Protein AF-A0A1B6GFR0-F1 (afdb_monomer_lite)

Sequence (232 aa):
YLEPLRLYSKETVTLELPGELTIFDIDWLSVYNVETKENYGSVIVPDNPNVPPSLVKIIPHKSSLPNCLQLHKDFQVSWEIFGPQITIQLVGQVGEDHYLAFGLSGAPDKTQMLGSDVAIAYIDGYRGFANDYNITANSPCVKVLGQYKGVCRDDVIGGIDNNQMHTATREDGINYITYRRTLISSESGDREFKEEGSSQLIWAIGRLDHKNEPAFHDIYPRGSISIELGRK

Secondary structure (DSSP, 8-state):
--PPPPP--SSPPP---STT--GGG-SEEEEEETTTTEEEEEEEPPSS--PPPPS--------SSSEEEEEETTEEEEEEEETTEEEEEEEEE--TTEEEEEEE-SSSSS--STT-EEEEEEEETTEEEEEEEEESSSSB-EEETTEEESEEEHHHHT-----EEEEEEEETTEEEEEEEEESS-SSTTSPP--SSSEEEEEEEEEEE-TTS-EEEEEE--SS-EEEETT--

Foldseek 3Di:
DDAPDDDDDPDDDDDDDPDPDDLQNDQKDFDADPVVRDTPDMDGRDNDDPDDDDPDDDDDDDDPAPAKDDPDPFWIKGWDDDPQKIKIKIKGLDDQQKWKKKFFACDFPWRHQALTWIWTWHDDPQDIGTFIWGAHDCDFWDQDPNATHGTDTQVVRVHDGQKAWDDWDADPSMIITMIMGGQDDPDPSHDGNDQDDKTKMWMFMAGADPVRTGDDGPGIGPIIDIDNNNDD

Radius of gyration: 20.03 Å; chains: 1; bounding box: 54×44×61 Å

Organism: NCBI:txid1464854

Structure (mmCIF, N/CA/C/O backbone):
data_AF-A0A1B6GFR0-F1
#
_entry.id   AF-A0A1B6GFR0-F1
#
loop_
_atom_site.group_PDB
_atom_site.id
_atom_site.type_symbol
_atom_site.label_atom_id
_atom_site.label_alt_id
_atom_site.label_comp_id
_atom_site.label_asym_id
_atom_site.label_entity_id
_atom_site.label_seq_id
_atom_site.pdbx_PDB_ins_code
_atom_site.Cartn_x
_atom_site.Cartn_y
_atom_site.Cartn_z
_atom_site.occupancy
_atom_site.B_iso_or_equiv
_atom_site.auth_seq_id
_atom_site.auth_comp_id
_atom_site.auth_asym_id
_atom_site.auth_atom_id
_atom_site.pdbx_PDB_model_num
ATOM 1 N N . TYR A 1 1 ? -8.111 3.090 10.372 1.00 54.34 1 TYR A N 1
ATOM 2 C CA . TYR A 1 1 ? -8.640 3.188 9.000 1.00 54.34 1 TYR A CA 1
ATOM 3 C C . TYR A 1 1 ? -10.124 3.507 9.086 1.00 54.34 1 TYR A C 1
ATOM 5 O O . TYR A 1 1 ? -10.795 2.884 9.895 1.00 54.34 1 TYR A O 1
ATOM 13 N N . LEU A 1 2 ? -10.613 4.489 8.327 1.00 62.66 2 LEU A N 1
ATOM 14 C CA . LEU A 1 2 ? -12.044 4.768 8.180 1.00 62.66 2 LEU A CA 1
ATOM 15 C C . LEU A 1 2 ? -12.310 4.939 6.686 1.00 62.66 2 LEU A C 1
ATOM 17 O O . LEU A 1 2 ? -11.822 5.896 6.083 1.00 62.66 2 LEU A O 1
ATOM 21 N N . GLU A 1 3 ? -13.023 3.993 6.078 1.00 66.12 3 GLU A N 1
ATOM 22 C CA . GLU A 1 3 ? -13.467 4.149 4.695 1.00 66.12 3 GLU A CA 1
ATOM 23 C C . GLU A 1 3 ? -14.664 5.112 4.670 1.00 66.12 3 GLU A C 1
ATOM 25 O O . GLU A 1 3 ? -15.613 4.921 5.438 1.00 66.12 3 GLU A O 1
ATOM 30 N N . PRO A 1 4 ? -14.653 6.156 3.820 1.00 74.38 4 PRO A N 1
ATOM 31 C CA . PRO A 1 4 ? -15.826 6.985 3.613 1.00 74.38 4 PRO A CA 1
ATOM 32 C C . PRO A 1 4 ? -17.017 6.119 3.214 1.00 74.38 4 PRO A C 1
ATOM 34 O O . PRO A 1 4 ? -16.952 5.326 2.273 1.00 74.38 4 PRO A O 1
ATOM 37 N N . LEU A 1 5 ? -18.122 6.297 3.928 1.00 79.12 5 LEU A N 1
ATOM 38 C CA . LEU A 1 5 ? -19.368 5.617 3.625 1.00 79.12 5 LEU A CA 1
ATOM 39 C C . LEU A 1 5 ? -19.874 6.037 2.239 1.00 79.12 5 LEU A C 1
ATOM 41 O O . LEU A 1 5 ? -19.908 7.222 1.904 1.00 79.12 5 LEU A O 1
ATOM 45 N N . ARG A 1 6 ? -20.295 5.057 1.431 1.00 81.88 6 ARG A N 1
ATOM 46 C CA . ARG A 1 6 ? -20.983 5.330 0.163 1.00 81.88 6 ARG A CA 1
ATOM 47 C C . ARG A 1 6 ? -22.372 5.918 0.409 1.00 81.88 6 ARG A C 1
ATOM 49 O O . ARG A 1 6 ? -22.887 5.903 1.523 1.00 81.88 6 ARG A O 1
ATOM 56 N N . LEU A 1 7 ? -23.019 6.379 -0.658 1.00 84.31 7 LEU A N 1
ATOM 57 C CA . LEU A 1 7 ? -24.442 6.691 -0.596 1.00 84.31 7 LEU A CA 1
ATOM 58 C C . LEU A 1 7 ? -25.234 5.405 -0.312 1.00 84.31 7 LEU A C 1
ATOM 60 O O . LEU A 1 7 ? -25.057 4.407 -1.019 1.00 84.31 7 LEU A O 1
ATOM 64 N N . TYR A 1 8 ? -26.111 5.458 0.691 1.00 85.38 8 TYR A N 1
ATOM 65 C CA . TYR A 1 8 ? -27.025 4.373 1.037 1.00 85.38 8 TYR A CA 1
ATOM 66 C C . TYR A 1 8 ? -28.473 4.751 0.700 1.00 85.38 8 TYR A C 1
ATOM 68 O O . TYR A 1 8 ? -28.901 5.873 0.975 1.00 85.38 8 TYR A O 1
ATOM 76 N N . SER A 1 9 ? -29.242 3.830 0.108 1.00 91.31 9 SER A N 1
ATOM 77 C CA . SER A 1 9 ? -30.659 4.060 -0.226 1.00 91.31 9 SER A CA 1
ATOM 78 C C . SER A 1 9 ? -31.544 2.890 0.193 1.00 91.31 9 SER A C 1
ATOM 80 O O . SER A 1 9 ? -31.472 1.812 -0.390 1.00 91.31 9 SER A O 1
ATOM 82 N N . LYS A 1 10 ? -32.409 3.125 1.193 1.00 91.38 10 LYS A N 1
ATOM 83 C CA . LYS A 1 10 ? -33.363 2.136 1.746 1.00 91.38 10 LYS A CA 1
ATOM 84 C C . LYS A 1 10 ? -32.717 0.794 2.115 1.00 91.38 10 LYS A C 1
ATOM 86 O O . LYS A 1 10 ? -33.308 -0.265 1.926 1.00 91.38 10 LYS A O 1
ATOM 91 N N . GLU A 1 11 ? -31.514 0.852 2.658 1.00 88.19 11 GLU A N 1
ATOM 92 C CA . GLU A 1 11 ? -30.724 -0.318 3.021 1.00 88.19 11 GLU A CA 1
ATOM 93 C C . GLU A 1 11 ? -30.115 -0.138 4.413 1.00 88.19 11 GLU A C 1
ATOM 95 O O . GLU A 1 11 ? -29.951 0.983 4.901 1.00 88.19 11 GLU A O 1
ATOM 100 N N . THR A 1 12 ? -29.804 -1.256 5.060 1.00 85.50 12 THR A N 1
ATOM 101 C CA . THR A 1 12 ? -29.165 -1.269 6.374 1.00 85.50 12 THR A CA 1
ATOM 102 C C . THR A 1 12 ? -27.682 -0.948 6.233 1.00 85.50 12 THR A C 1
ATOM 104 O O . THR A 1 12 ? -26.967 -1.610 5.483 1.00 85.50 12 THR A O 1
ATOM 107 N N . VAL A 1 13 ? -27.210 0.036 6.996 1.00 82.75 13 VAL A N 1
ATOM 108 C CA . VAL A 1 13 ? -25.781 0.331 7.127 1.00 82.75 13 VAL A CA 1
ATOM 109 C C . VAL A 1 13 ? -25.217 -0.531 8.251 1.00 82.75 13 VAL A C 1
ATOM 111 O O . VAL A 1 13 ? -25.711 -0.479 9.375 1.00 82.75 13 VAL A O 1
ATOM 114 N N . THR A 1 14 ? -24.191 -1.323 7.947 1.00 83.31 14 THR A N 1
ATOM 115 C CA . THR A 1 14 ? -23.411 -2.048 8.960 1.00 83.31 14 THR A CA 1
ATOM 116 C C . THR A 1 14 ? -22.111 -1.291 9.177 1.00 83.31 14 THR A C 1
ATOM 118 O O . THR A 1 14 ? -21.406 -1.005 8.212 1.00 83.31 14 THR A O 1
ATOM 121 N N . LEU A 1 15 ? -21.825 -0.934 10.427 1.00 79.69 15 LEU A N 1
ATOM 122 C CA . LEU A 1 15 ? -20.620 -0.207 10.814 1.00 79.69 15 LEU A CA 1
ATOM 123 C C . LEU A 1 15 ? -19.751 -1.107 11.684 1.00 79.69 15 LEU A C 1
ATOM 125 O O . LEU A 1 15 ? -20.256 -1.779 12.581 1.00 79.69 15 LEU A O 1
ATOM 129 N N . GLU A 1 16 ? -18.453 -1.082 11.423 1.00 78.94 16 GLU A N 1
ATOM 130 C CA . GLU A 1 16 ? -17.440 -1.704 12.267 1.00 78.94 16 GLU A CA 1
ATOM 131 C C . GLU A 1 16 ? -16.726 -0.599 13.047 1.00 78.94 16 GLU A C 1
ATOM 133 O O . GLU A 1 16 ? -16.372 0.442 12.481 1.00 78.94 16 GLU A O 1
ATOM 138 N N . LEU A 1 17 ? -16.575 -0.787 14.359 1.00 80.62 17 LEU A N 1
ATOM 139 C CA . LEU A 1 17 ? -15.865 0.178 15.191 1.00 80.62 17 LEU A CA 1
ATOM 140 C C . LEU A 1 17 ? -14.374 0.173 14.822 1.00 80.62 17 LEU A C 1
ATOM 142 O O . LEU A 1 17 ? -13.822 -0.879 14.500 1.00 80.62 17 LEU A O 1
ATOM 146 N N . PRO A 1 18 ? -13.708 1.338 14.815 1.00 73.12 18 PRO A N 1
ATOM 147 C CA . PRO A 1 18 ? -12.336 1.413 14.342 1.00 73.12 18 PRO A CA 1
ATOM 148 C C . PRO A 1 18 ? -11.339 0.844 15.358 1.00 73.12 18 PRO A C 1
ATOM 150 O O . PRO A 1 18 ? -11.419 1.120 16.554 1.00 73.12 18 PRO A O 1
ATOM 153 N N . GLY A 1 19 ? -10.314 0.156 14.846 1.00 72.00 19 GLY A N 1
ATOM 154 C CA . GLY A 1 19 ? -9.210 -0.357 15.658 1.00 72.00 19 GLY A CA 1
ATOM 155 C C . GLY A 1 19 ? -9.665 -1.478 16.586 1.00 72.00 19 GLY A C 1
ATOM 156 O O . GLY A 1 19 ? -10.354 -2.390 16.150 1.00 72.00 19 GLY A O 1
ATOM 157 N N . GLU A 1 20 ? -9.279 -1.384 17.856 1.00 73.62 20 GLU A N 1
ATOM 158 C CA . GLU A 1 20 ? -9.617 -2.366 18.895 1.00 73.62 20 GLU A CA 1
ATOM 159 C C . GLU A 1 20 ? -10.860 -1.958 19.709 1.00 73.62 20 GLU A C 1
ATOM 161 O O . GLU A 1 20 ? -11.140 -2.558 20.743 1.00 73.62 20 GLU A O 1
ATOM 166 N N . LEU A 1 21 ? -11.584 -0.908 19.290 1.00 82.75 21 LEU A N 1
ATOM 167 C CA . LEU A 1 21 ? -12.769 -0.444 20.009 1.00 82.75 21 LEU A CA 1
ATOM 168 C C . LEU A 1 21 ? -13.894 -1.472 19.919 1.00 82.75 21 LEU A C 1
ATOM 170 O O . LEU A 1 21 ? -14.261 -1.946 18.844 1.00 82.75 21 LEU A O 1
ATOM 174 N N . THR A 1 22 ? -14.503 -1.746 21.059 1.00 84.94 22 THR A N 1
ATOM 175 C CA . THR A 1 22 ? -15.683 -2.587 21.192 1.00 84.94 22 THR A CA 1
ATOM 176 C C . THR A 1 22 ? -16.897 -1.743 21.564 1.00 84.94 22 THR A C 1
ATOM 178 O O . THR A 1 22 ? -16.796 -0.580 21.949 1.00 84.94 22 THR A O 1
ATOM 181 N N . ILE A 1 23 ? -18.083 -2.345 21.480 1.00 86.31 23 ILE A N 1
ATOM 182 C CA . ILE A 1 23 ? -19.330 -1.712 21.926 1.00 86.31 23 ILE A CA 1
ATOM 183 C C . ILE A 1 23 ? -19.317 -1.361 23.424 1.00 86.31 23 ILE A C 1
ATOM 185 O O . ILE A 1 23 ? -20.114 -0.542 23.852 1.00 86.31 23 ILE A O 1
ATOM 189 N N . PHE A 1 24 ? -18.409 -1.951 24.210 1.00 88.06 24 PHE A N 1
ATOM 190 C CA . PHE A 1 24 ? -18.234 -1.646 25.631 1.00 88.06 24 PHE A CA 1
ATOM 191 C C . PHE A 1 24 ? -17.324 -0.433 25.880 1.00 88.06 24 PHE A C 1
ATOM 193 O O . PHE A 1 24 ? -17.272 0.059 27.002 1.00 88.06 24 PHE A O 1
ATOM 200 N N . ASP A 1 25 ? -16.623 0.052 24.850 1.00 90.06 25 ASP A N 1
ATOM 201 C CA . ASP A 1 25 ? -15.731 1.215 24.929 1.00 90.06 25 ASP A CA 1
ATOM 202 C C . ASP A 1 25 ? -16.430 2.525 24.521 1.00 90.06 25 ASP A C 1
ATOM 204 O O . ASP A 1 25 ? -15.796 3.582 24.485 1.00 90.06 25 ASP A O 1
ATOM 208 N N . ILE A 1 26 ? -17.721 2.469 24.167 1.00 91.19 26 ILE A N 1
ATOM 209 C CA . ILE A 1 26 ? -18.493 3.613 23.671 1.00 91.19 26 ILE A CA 1
ATOM 210 C C . ILE A 1 26 ? -19.849 3.745 24.371 1.00 91.19 26 ILE A C 1
ATOM 212 O O . ILE A 1 26 ? -20.552 2.763 24.585 1.00 91.19 26 ILE A O 1
ATOM 216 N N . ASP A 1 27 ? -20.256 4.986 24.645 1.00 92.00 27 ASP A N 1
ATOM 217 C CA . ASP A 1 27 ? -21.543 5.286 25.294 1.00 92.00 27 ASP A CA 1
ATOM 218 C C . ASP A 1 27 ? -22.678 5.530 24.286 1.00 92.00 27 ASP A C 1
ATOM 220 O O . ASP A 1 27 ? -23.863 5.378 24.584 1.00 92.00 27 ASP A O 1
ATOM 224 N N . TRP A 1 28 ? -22.340 5.977 23.077 1.00 92.06 28 TRP A N 1
ATOM 225 C CA . TRP A 1 28 ? -23.307 6.333 22.042 1.00 92.06 28 TRP A CA 1
ATOM 226 C C . TRP A 1 28 ? -22.670 6.323 20.652 1.00 92.06 28 TRP A C 1
ATOM 228 O O . TRP A 1 28 ? -21.454 6.419 20.494 1.00 92.06 28 TRP A O 1
ATOM 238 N N . LEU A 1 29 ? -23.515 6.251 19.625 1.00 91.19 29 LEU A N 1
ATOM 239 C CA . LEU A 1 29 ? -23.144 6.379 18.218 1.00 91.19 29 LEU A CA 1
ATOM 240 C C . LEU A 1 29 ? -24.018 7.450 17.560 1.00 91.19 29 LEU A C 1
ATOM 242 O O . LEU A 1 29 ? -25.233 7.446 17.746 1.00 91.19 29 LEU A O 1
ATOM 246 N N . SER A 1 30 ? -23.422 8.379 16.806 1.00 92.50 30 SER A N 1
ATOM 247 C CA . SER A 1 30 ? -24.149 9.468 16.135 1.00 92.50 30 SER A CA 1
ATOM 248 C C . SER A 1 30 ? -23.729 9.645 14.685 1.00 92.50 30 SER A C 1
ATOM 250 O O . SER A 1 30 ? -22.562 9.479 14.333 1.00 92.50 30 SER A O 1
ATOM 252 N N . VAL A 1 31 ? -24.695 10.055 13.865 1.00 91.31 31 VAL A N 1
ATOM 253 C CA . VAL A 1 31 ? -24.446 10.679 12.568 1.00 91.31 31 VAL A CA 1
ATOM 254 C C . VAL A 1 31 ? -24.355 12.189 12.789 1.00 91.31 31 VAL A C 1
ATOM 256 O O . VAL A 1 31 ? -25.364 12.855 13.022 1.00 91.31 31 VAL A O 1
ATOM 259 N N . TYR A 1 32 ? -23.137 1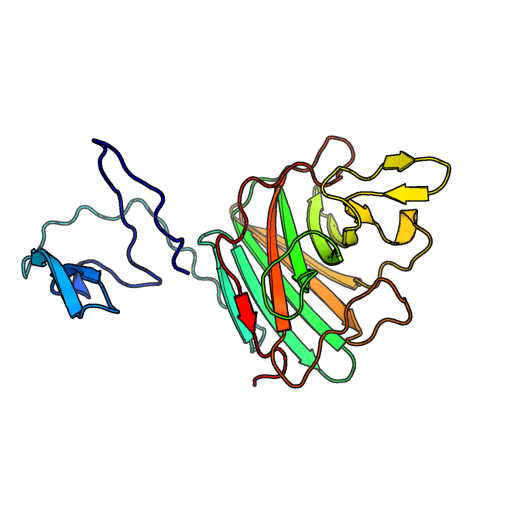2.724 12.724 1.00 91.69 32 TYR A N 1
ATOM 260 C CA . TYR A 1 32 ? -22.831 14.109 13.079 1.00 91.69 32 TYR A CA 1
ATOM 261 C C . TYR A 1 32 ? -22.136 14.846 11.931 1.00 91.69 32 TYR A C 1
ATOM 263 O O . TYR A 1 32 ? -21.213 14.318 11.308 1.00 91.69 32 TYR A O 1
ATOM 271 N N . ASN A 1 33 ? -22.556 16.082 11.670 1.00 90.88 33 ASN A N 1
ATOM 272 C CA . ASN A 1 33 ? -21.882 16.996 10.759 1.00 90.88 33 ASN A CA 1
ATOM 273 C C . ASN A 1 33 ? -20.869 17.848 11.529 1.00 90.88 33 ASN A C 1
ATOM 275 O O . ASN A 1 33 ? -21.234 18.669 12.371 1.00 90.88 33 ASN A O 1
ATOM 279 N N . VAL A 1 34 ? -19.586 17.670 11.215 1.00 90.06 34 VAL A N 1
ATOM 280 C CA . VAL A 1 34 ? -18.487 18.374 11.890 1.00 90.06 34 VAL A CA 1
ATOM 281 C C . VAL A 1 34 ? -18.461 19.869 11.565 1.00 90.06 34 VAL A C 1
ATOM 283 O O . VAL A 1 34 ? -18.147 20.672 12.443 1.00 90.06 34 VAL A O 1
ATOM 286 N N . GLU A 1 35 ? -18.805 20.251 10.335 1.00 90.69 35 GLU A N 1
ATOM 287 C CA . GLU A 1 35 ? -18.745 21.638 9.863 1.00 90.69 35 GLU A CA 1
ATOM 288 C C . GLU A 1 35 ? -19.867 22.484 10.473 1.00 90.69 35 GLU A C 1
ATOM 290 O O . GLU A 1 35 ? -19.609 23.548 11.036 1.00 90.69 35 GLU A O 1
ATOM 295 N N . THR A 1 36 ? -21.106 21.985 10.427 1.00 95.50 36 THR A N 1
ATOM 296 C CA . THR A 1 36 ? -22.276 22.700 10.968 1.00 95.50 36 THR A CA 1
ATOM 297 C C . THR A 1 36 ? -22.487 22.473 12.463 1.00 95.50 36 THR A C 1
ATOM 299 O O . THR A 1 36 ? -23.253 23.199 13.092 1.00 95.50 36 THR A O 1
ATOM 302 N N . LYS A 1 37 ? -21.767 21.510 13.053 1.00 95.31 37 LYS A N 1
ATOM 303 C CA . LYS A 1 37 ? -21.923 21.046 14.438 1.00 95.31 37 LYS A CA 1
ATOM 304 C C . LYS A 1 37 ? -23.316 20.494 14.753 1.00 95.31 37 LYS A C 1
ATOM 306 O O . LYS A 1 37 ? -23.835 20.669 15.856 1.00 95.31 37 LYS A O 1
ATOM 311 N N . GLU A 1 38 ? -23.926 19.824 13.782 1.00 96.88 38 GLU A N 1
ATOM 312 C CA . GLU A 1 38 ? -25.284 19.290 13.892 1.00 96.88 38 GLU A CA 1
ATOM 313 C C . GLU A 1 38 ? -25.285 17.772 14.069 1.00 96.88 38 GLU A C 1
ATOM 315 O O . GLU A 1 38 ? -24.599 17.041 13.358 1.00 96.88 38 GLU A O 1
ATOM 320 N N . ASN A 1 39 ? -26.110 17.286 14.996 1.00 94.06 39 ASN A N 1
ATOM 321 C CA . ASN A 1 39 ? -26.394 15.865 15.174 1.00 94.06 39 ASN A CA 1
ATOM 322 C C . ASN A 1 39 ? -27.667 15.502 14.389 1.00 94.06 39 ASN A C 1
ATOM 324 O O . ASN A 1 39 ? -28.754 15.969 14.727 1.00 94.06 39 ASN A O 1
ATOM 328 N N . TYR A 1 40 ? -27.542 14.663 13.358 1.00 93.50 40 TYR A N 1
ATOM 329 C CA . TYR A 1 40 ? -28.675 14.173 12.559 1.00 93.50 40 TYR A CA 1
ATOM 330 C C . TYR A 1 40 ? -29.399 12.982 13.199 1.00 93.50 40 TYR A C 1
ATOM 332 O O . TYR A 1 40 ? -30.468 12.580 12.741 1.00 93.50 40 TYR A O 1
ATOM 340 N N . GLY A 1 41 ? -28.829 12.418 14.258 1.00 93.31 41 GLY A N 1
ATOM 341 C CA . GLY A 1 41 ? -29.388 11.328 15.037 1.00 93.31 41 GLY A CA 1
ATOM 342 C C . GLY A 1 41 ? -28.307 10.600 15.828 1.00 93.31 41 GLY A C 1
ATOM 343 O O . GLY A 1 41 ? -27.152 10.501 15.404 1.00 93.31 41 GLY A O 1
ATOM 344 N N . SER A 1 42 ? -28.692 10.060 16.980 1.00 94.06 42 SER A N 1
ATOM 345 C CA . SER A 1 42 ? -27.807 9.261 17.821 1.00 94.06 42 SER A CA 1
ATOM 346 C C . SER A 1 42 ? -28.551 8.129 18.509 1.00 94.06 42 SER A C 1
ATOM 348 O O . SER A 1 42 ? -29.736 8.245 18.822 1.00 94.06 42 SER A O 1
ATOM 350 N N . VAL A 1 43 ? -27.828 7.050 18.773 1.00 92.25 43 VAL A N 1
ATOM 351 C CA . VAL A 1 43 ? -28.273 5.899 19.552 1.00 92.25 43 VAL A CA 1
ATOM 352 C C . VAL A 1 43 ? -27.363 5.788 20.765 1.00 92.25 43 VAL A C 1
ATOM 354 O O . VAL A 1 43 ? -26.146 5.867 20.628 1.00 92.25 43 VAL A O 1
ATOM 357 N N . ILE A 1 44 ? -27.955 5.622 21.943 1.00 92.88 44 ILE A N 1
ATOM 358 C CA . ILE A 1 44 ? -27.221 5.375 23.187 1.00 92.88 44 ILE A CA 1
ATOM 359 C C . ILE A 1 44 ? -26.988 3.871 23.303 1.00 92.88 44 ILE A C 1
ATOM 361 O O . ILE A 1 44 ? -27.908 3.078 23.080 1.00 92.88 44 ILE A O 1
ATOM 365 N N . VAL A 1 45 ? -25.760 3.488 23.633 1.00 90.81 45 VAL A N 1
ATOM 366 C CA . VAL A 1 45 ? -25.398 2.104 23.918 1.00 90.81 45 VAL A CA 1
ATOM 367 C C . VAL A 1 45 ? -25.837 1.794 25.354 1.00 90.81 45 VAL A C 1
ATOM 369 O O . VAL A 1 45 ? -25.510 2.555 26.259 1.00 90.81 45 VAL A O 1
ATOM 372 N N . PRO A 1 46 ? -26.622 0.731 25.598 1.00 89.81 46 PRO A N 1
ATOM 373 C CA . PRO A 1 46 ? -27.010 0.354 26.956 1.00 89.81 46 PRO A CA 1
ATOM 374 C C . PRO A 1 46 ? -25.789 -0.019 27.805 1.00 89.81 46 PRO A C 1
ATOM 376 O O . PRO A 1 46 ? -24.884 -0.652 27.278 1.00 89.81 46 PRO A O 1
ATOM 379 N N . ASP A 1 47 ? -25.818 0.239 29.116 1.00 84.88 47 ASP A N 1
ATOM 380 C CA . ASP A 1 47 ? -24.693 -0.039 30.035 1.00 84.88 47 ASP A CA 1
ATOM 381 C C . ASP A 1 47 ? -24.258 -1.517 30.086 1.00 84.88 47 ASP A C 1
ATOM 383 O O . ASP A 1 47 ? -23.132 -1.833 30.461 1.00 84.88 47 ASP A O 1
ATOM 387 N N . ASN A 1 48 ? -25.156 -2.449 29.748 1.00 85.12 48 ASN A N 1
ATOM 388 C CA . ASN A 1 48 ? -24.869 -3.885 29.765 1.00 85.12 48 ASN A CA 1
ATOM 389 C C . ASN A 1 48 ? -25.497 -4.583 28.544 1.00 85.12 48 ASN A C 1
ATOM 391 O O . ASN A 1 48 ? -26.503 -5.294 28.675 1.00 85.12 48 ASN A O 1
ATOM 395 N N . PRO A 1 49 ? -24.969 -4.332 27.333 1.00 83.94 49 PRO A N 1
ATOM 396 C CA . PRO A 1 49 ? -25.556 -4.843 26.109 1.00 83.94 49 PRO A CA 1
ATOM 397 C C . PRO A 1 49 ? -25.309 -6.356 26.013 1.00 83.94 49 PRO A C 1
ATOM 399 O O . PRO A 1 49 ? -24.199 -6.843 26.223 1.00 83.94 49 PRO A O 1
ATOM 402 N N . ASN A 1 50 ? -26.353 -7.125 25.687 1.00 85.06 50 ASN A N 1
ATOM 403 C CA . ASN A 1 50 ? -26.230 -8.569 25.467 1.00 85.06 50 ASN A CA 1
ATOM 404 C C . ASN A 1 50 ? -25.685 -8.838 24.058 1.00 85.06 50 ASN A C 1
ATOM 406 O O . ASN A 1 50 ? -26.447 -9.024 23.107 1.00 85.06 50 ASN A O 1
ATOM 410 N N . VAL A 1 51 ? -24.363 -8.796 23.931 1.00 82.38 51 VAL A N 1
ATOM 411 C CA . VAL A 1 51 ? -23.658 -8.891 22.652 1.00 82.38 51 VAL A CA 1
ATOM 412 C C . VAL A 1 51 ? -23.195 -10.336 22.462 1.00 82.38 51 VAL A C 1
ATOM 414 O O . VAL A 1 51 ? -22.444 -10.844 23.299 1.00 82.38 51 VAL A O 1
ATOM 417 N N . PRO A 1 52 ? -23.628 -11.033 21.397 1.00 78.88 52 PRO A N 1
ATOM 418 C CA . PRO A 1 52 ? -23.104 -12.358 21.104 1.00 78.88 52 PRO A CA 1
ATOM 419 C C . PRO A 1 52 ? -21.596 -12.270 20.822 1.00 78.88 52 PRO A C 1
ATOM 421 O O . PRO A 1 52 ? -21.132 -11.253 20.300 1.00 78.88 52 PRO A O 1
ATOM 424 N N . PRO A 1 53 ? -20.816 -13.316 21.145 1.00 74.12 53 PRO A N 1
ATOM 425 C CA . PRO A 1 53 ? -19.386 -13.318 20.874 1.00 74.12 53 PRO A CA 1
ATOM 426 C C . PRO A 1 53 ? -19.130 -13.042 19.391 1.00 74.12 53 PRO A C 1
ATOM 428 O O . PRO A 1 53 ? -19.790 -13.615 18.520 1.00 74.12 53 PRO A O 1
ATOM 431 N N . SER A 1 54 ? -18.177 -12.149 19.117 1.00 70.44 54 SER A N 1
ATOM 432 C CA . SER A 1 54 ? -17.795 -11.830 17.746 1.00 70.44 54 SER A CA 1
ATOM 433 C C . SER A 1 54 ? -17.295 -13.090 17.042 1.00 70.44 54 SER A C 1
ATOM 435 O O . SER A 1 54 ? -16.481 -13.839 17.581 1.00 70.44 54 SER A O 1
ATOM 437 N N . LEU A 1 55 ? -17.777 -13.312 15.820 1.00 72.56 55 LEU A N 1
ATOM 438 C CA . LEU A 1 55 ? -17.219 -14.329 14.927 1.00 72.56 55 LEU A CA 1
ATOM 439 C C . LEU A 1 55 ? -15.920 -13.845 14.263 1.00 72.56 55 LEU A C 1
ATOM 441 O O . LEU A 1 55 ? -15.224 -14.637 13.629 1.00 72.56 55 LEU A O 1
ATOM 445 N N . VAL A 1 56 ? -15.596 -12.554 14.397 1.00 67.81 56 VAL A N 1
ATOM 446 C CA . VAL A 1 56 ? -14.366 -11.961 13.875 1.00 67.81 56 VAL A CA 1
ATOM 447 C C . VAL A 1 56 ? -13.213 -12.344 14.792 1.00 67.81 56 VAL A C 1
ATOM 449 O O . VAL A 1 56 ? -13.226 -12.068 15.992 1.00 67.81 56 VAL A O 1
ATOM 452 N N . LYS A 1 57 ? -12.202 -12.988 14.212 1.00 67.62 57 LYS A N 1
ATOM 453 C CA . LYS A 1 57 ? -10.980 -13.372 14.909 1.00 67.62 57 LYS A CA 1
ATOM 454 C C . LYS A 1 57 ? -9.919 -12.315 14.619 1.00 67.62 57 LYS A C 1
ATOM 456 O O . LYS A 1 57 ? -9.441 -12.228 13.492 1.00 67.62 57 LYS A O 1
ATOM 461 N N . ILE A 1 58 ? -9.575 -11.511 15.622 1.00 68.69 58 ILE A N 1
ATOM 462 C CA . ILE A 1 58 ? -8.480 -10.543 15.509 1.00 68.69 58 ILE A CA 1
ATOM 463 C C . ILE A 1 58 ? -7.171 -11.331 15.519 1.00 68.69 58 ILE A C 1
ATOM 465 O O . ILE A 1 58 ? -6.919 -12.111 16.441 1.00 68.69 58 ILE A O 1
ATOM 469 N N . ILE A 1 59 ? -6.358 -11.153 14.482 1.00 73.94 59 ILE A N 1
ATOM 470 C CA . ILE A 1 59 ? -5.013 -11.720 14.410 1.00 73.94 59 ILE A CA 1
ATOM 471 C C . ILE A 1 59 ? -4.055 -10.595 14.811 1.00 73.94 59 ILE A C 1
ATOM 473 O O . ILE A 1 59 ? -3.834 -9.683 14.012 1.00 73.94 59 ILE A O 1
ATOM 477 N N . PRO A 1 60 ? -3.529 -10.592 16.050 1.00 72.44 60 PRO A N 1
ATOM 478 C CA . PRO A 1 60 ? -2.654 -9.522 16.496 1.00 72.44 60 PRO A CA 1
ATOM 479 C C . PRO A 1 60 ? -1.349 -9.581 15.702 1.00 72.44 60 PRO A C 1
ATOM 481 O O . PRO A 1 60 ? -0.558 -10.510 15.859 1.00 72.44 60 PRO A O 1
ATOM 484 N N . HIS A 1 61 ? -1.112 -8.571 14.868 1.00 79.56 61 HIS A N 1
ATOM 485 C CA . HIS A 1 61 ? 0.167 -8.380 14.194 1.00 79.56 61 HIS A CA 1
ATOM 486 C C . HIS A 1 61 ? 0.900 -7.193 14.804 1.00 79.56 61 HIS A C 1
ATOM 488 O O . HIS A 1 61 ? 0.397 -6.068 14.806 1.00 79.56 61 HIS A O 1
ATOM 494 N N . LYS A 1 62 ? 2.110 -7.440 15.306 1.00 81.62 62 LYS A N 1
ATOM 495 C CA . LYS A 1 62 ? 3.017 -6.386 15.747 1.00 81.62 62 LYS A CA 1
ATOM 496 C C . LYS A 1 62 ? 4.205 -6.351 14.804 1.00 81.62 62 LYS A C 1
ATOM 498 O O . LYS A 1 62 ? 5.031 -7.260 14.801 1.00 81.62 62 LYS A O 1
ATOM 503 N N . SER A 1 63 ? 4.289 -5.275 14.033 1.00 85.12 63 SER A N 1
ATOM 504 C CA . SER A 1 63 ? 5.445 -5.015 13.187 1.00 85.12 63 SER A CA 1
ATOM 505 C C . SER A 1 63 ? 6.719 -4.861 14.018 1.00 85.12 63 SER A C 1
ATOM 507 O O . SER A 1 63 ? 6.702 -4.286 15.109 1.00 85.12 63 SER A O 1
ATOM 509 N N . SER A 1 64 ? 7.829 -5.374 13.489 1.00 88.81 64 SER A N 1
ATOM 510 C CA . SER A 1 64 ? 9.169 -5.150 14.036 1.00 88.81 64 SER A CA 1
ATOM 511 C C . SER A 1 64 ? 9.773 -3.812 13.598 1.00 88.81 64 SER A C 1
ATOM 513 O O . SER A 1 64 ? 10.806 -3.423 14.135 1.00 88.81 64 SER A O 1
ATOM 515 N N . LEU A 1 65 ? 9.165 -3.133 12.620 1.00 94.56 65 LEU A N 1
ATOM 516 C CA . LEU A 1 65 ? 9.605 -1.829 12.123 1.0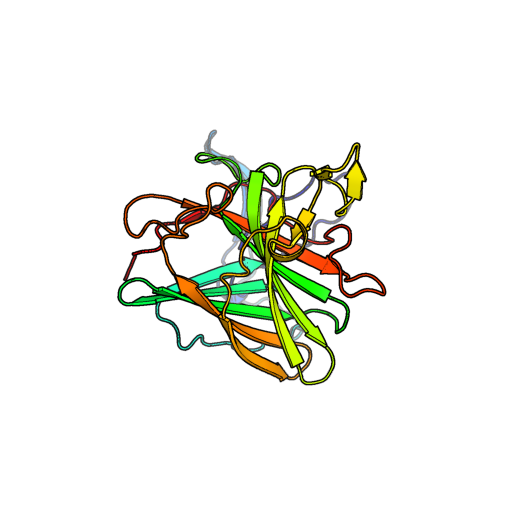0 94.56 65 LEU A CA 1
ATOM 517 C C . LEU A 1 65 ? 8.978 -0.699 12.969 1.00 94.56 65 LEU A C 1
ATOM 519 O O . LEU A 1 65 ? 7.855 -0.857 13.457 1.00 94.56 65 LEU A O 1
ATOM 523 N N . PRO A 1 66 ? 9.672 0.440 13.156 1.00 94.31 66 PRO A N 1
ATOM 524 C CA . PRO A 1 66 ? 9.258 1.495 14.081 1.00 94.31 66 PRO A CA 1
ATOM 525 C C . PRO A 1 66 ? 8.012 2.252 13.615 1.00 94.31 66 PRO A C 1
ATOM 527 O O . PRO A 1 66 ? 7.218 2.698 14.442 1.00 94.31 66 PRO A O 1
ATOM 530 N N . ASN A 1 67 ? 7.806 2.376 12.301 1.00 94.75 67 ASN A N 1
ATOM 531 C CA . ASN A 1 67 ? 6.638 3.040 11.746 1.00 94.75 67 ASN A CA 1
ATOM 532 C C . ASN A 1 67 ? 5.625 2.035 11.215 1.00 94.75 67 ASN A C 1
ATOM 534 O O . ASN A 1 67 ? 5.986 1.109 10.494 1.00 94.75 67 ASN A O 1
ATOM 538 N N . CYS A 1 68 ? 4.346 2.271 11.507 1.00 93.06 68 CYS A N 1
ATOM 539 C CA . CYS A 1 68 ? 3.236 1.455 11.031 1.00 93.06 68 CYS A CA 1
ATOM 540 C C . CYS A 1 68 ? 2.028 2.328 10.656 1.00 93.06 68 CYS A C 1
ATOM 542 O O . CYS A 1 68 ? 1.759 3.358 11.285 1.00 93.06 68 CYS A O 1
ATOM 544 N N . LEU A 1 69 ? 1.307 1.921 9.611 1.00 92.25 69 LEU A N 1
ATOM 545 C CA . LEU A 1 69 ? 0.056 2.517 9.163 1.00 92.25 69 LEU A CA 1
ATOM 546 C C . LEU A 1 69 ? -0.912 1.425 8.682 1.00 92.25 69 LEU A C 1
ATOM 548 O O . LEU A 1 69 ? -0.616 0.672 7.755 1.00 92.25 69 LEU A O 1
ATOM 552 N N . GLN A 1 70 ? -2.110 1.384 9.272 1.00 91.69 70 GLN A N 1
ATOM 553 C CA . GLN A 1 70 ? -3.207 0.542 8.788 1.00 91.69 70 GLN A CA 1
ATOM 554 C C . GLN A 1 70 ? -3.883 1.206 7.578 1.00 91.69 70 GLN A C 1
ATOM 556 O O . GLN A 1 70 ? -4.608 2.193 7.742 1.00 91.69 70 GLN A O 1
ATOM 561 N N . LEU A 1 71 ? -3.658 0.663 6.379 1.00 92.75 71 LEU A N 1
ATOM 562 C CA . LEU A 1 71 ? -4.186 1.191 5.115 1.00 92.75 71 LEU A CA 1
ATOM 563 C C . LEU A 1 71 ? -5.617 0.726 4.830 1.00 92.75 71 LEU A C 1
ATOM 565 O O . LEU A 1 71 ? -6.396 1.496 4.286 1.00 92.75 71 LEU A O 1
ATOM 569 N N . HIS A 1 72 ? -5.955 -0.503 5.216 1.00 91.94 72 HIS A N 1
ATOM 570 C CA . HIS A 1 72 ? -7.274 -1.143 5.124 1.00 91.94 72 HIS A CA 1
ATOM 571 C C . HIS A 1 72 ? -7.387 -2.188 6.241 1.00 91.94 72 HIS A C 1
ATOM 573 O O . HIS A 1 72 ? -6.357 -2.583 6.772 1.00 91.94 72 HIS A O 1
ATOM 579 N N . LYS A 1 73 ? -8.574 -2.702 6.597 1.00 86.56 73 LYS A N 1
ATOM 580 C CA . LYS A 1 73 ? -8.679 -3.786 7.605 1.00 86.56 73 LYS A CA 1
ATOM 581 C C . LYS A 1 73 ? -7.822 -5.017 7.257 1.00 86.56 73 LYS A C 1
ATOM 583 O O . LYS A 1 73 ? -7.217 -5.609 8.138 1.00 86.56 73 LYS A O 1
ATOM 588 N N . ASP A 1 74 ? -7.673 -5.291 5.962 1.00 92.00 74 ASP A N 1
ATOM 589 C CA . ASP A 1 74 ? -6.897 -6.417 5.427 1.00 92.00 74 ASP A CA 1
ATOM 590 C C . ASP A 1 74 ? -5.507 -6.010 4.907 1.00 92.00 74 ASP A C 1
ATOM 592 O O . ASP A 1 74 ? -4.854 -6.823 4.261 1.00 92.00 74 ASP A O 1
ATOM 596 N N . PHE A 1 75 ? -5.058 -4.761 5.113 1.00 95.25 75 PHE A N 1
ATOM 597 C CA . PHE A 1 75 ? -3.765 -4.290 4.601 1.00 95.25 75 PHE A CA 1
ATOM 598 C C . PHE A 1 75 ? -3.095 -3.277 5.535 1.00 95.25 75 PHE A C 1
ATOM 600 O O . PHE A 1 75 ? -3.602 -2.177 5.776 1.00 95.25 75 PHE A O 1
ATOM 607 N N . GLN A 1 76 ? -1.911 -3.634 6.017 1.00 95.50 76 GLN A N 1
ATOM 608 C CA . GLN A 1 76 ? -1.040 -2.793 6.822 1.00 95.50 76 GLN A CA 1
ATOM 609 C C . GLN A 1 76 ? 0.307 -2.602 6.124 1.00 95.50 76 GLN A C 1
ATOM 611 O O . GLN A 1 76 ? 0.850 -3.528 5.519 1.00 95.50 76 GLN A O 1
ATOM 616 N N . VAL A 1 77 ? 0.866 -1.401 6.256 1.00 97.00 77 VAL A N 1
ATOM 617 C CA . VAL A 1 77 ? 2.247 -1.108 5.875 1.00 97.00 77 VAL A CA 1
ATOM 618 C C . VAL A 1 77 ? 3.045 -0.709 7.102 1.00 97.00 77 VAL A C 1
ATOM 620 O O . VAL A 1 77 ? 2.556 -0.002 7.982 1.00 97.00 77 VAL A O 1
ATOM 623 N N . SER A 1 78 ? 4.288 -1.159 7.165 1.00 97.19 78 SER A N 1
ATOM 624 C CA . SER A 1 78 ? 5.264 -0.698 8.143 1.00 97.19 78 SER A CA 1
ATOM 625 C C . SER A 1 78 ? 6.578 -0.370 7.460 1.00 97.19 78 SER A C 1
ATOM 627 O O . SER A 1 78 ? 6.892 -0.969 6.435 1.00 97.19 78 SER A O 1
ATOM 629 N N . TRP A 1 79 ? 7.344 0.572 8.003 1.00 97.31 79 TRP A N 1
ATOM 630 C CA . TRP A 1 79 ? 8.607 0.970 7.391 1.00 97.31 79 TRP A CA 1
ATOM 631 C C . TRP A 1 79 ? 9.651 1.459 8.395 1.00 97.31 79 TRP A C 1
ATOM 633 O O . TRP A 1 79 ? 9.351 1.855 9.523 1.00 97.31 79 TRP A O 1
ATOM 643 N N . GLU A 1 80 ? 10.900 1.443 7.949 1.00 96.50 80 GLU A N 1
ATOM 644 C CA . GLU A 1 80 ? 12.045 2.061 8.607 1.00 96.50 80 GLU A CA 1
ATOM 645 C C . GLU A 1 80 ? 12.911 2.739 7.550 1.00 96.50 80 GLU A C 1
ATOM 647 O O . GLU A 1 80 ? 13.212 2.131 6.522 1.00 96.50 80 GLU A O 1
ATOM 652 N N . ILE A 1 81 ? 13.338 3.973 7.812 1.00 95.62 81 ILE A N 1
ATOM 653 C CA . ILE A 1 81 ? 14.398 4.617 7.038 1.00 95.62 81 ILE A CA 1
ATOM 654 C C . ILE A 1 81 ? 15.696 4.499 7.830 1.00 95.62 81 ILE A C 1
ATOM 656 O O . ILE A 1 81 ? 15.773 4.939 8.979 1.00 95.62 81 ILE A O 1
ATOM 660 N N . PHE A 1 82 ? 16.717 3.915 7.207 1.00 93.56 82 PHE A N 1
ATOM 661 C CA . PHE A 1 82 ? 18.046 3.789 7.788 1.00 93.56 82 PHE A CA 1
ATOM 662 C C . PHE A 1 82 ? 19.123 4.053 6.731 1.00 93.56 82 PHE A C 1
ATOM 664 O O . PHE A 1 82 ? 19.308 3.281 5.787 1.00 93.56 82 PHE A O 1
ATOM 671 N N . GLY A 1 83 ? 19.863 5.152 6.902 1.00 91.38 83 GLY A N 1
ATOM 672 C CA . GLY A 1 83 ? 20.822 5.610 5.897 1.00 91.38 83 GLY A CA 1
ATOM 673 C C . GLY A 1 83 ? 20.118 5.935 4.571 1.00 91.38 83 GLY A C 1
ATOM 674 O O . GLY A 1 83 ? 19.027 6.488 4.598 1.00 91.38 83 GLY A O 1
ATOM 675 N N . PRO A 1 84 ? 20.686 5.577 3.405 1.00 92.25 84 PRO A N 1
ATOM 676 C CA . PRO A 1 84 ? 20.094 5.902 2.105 1.00 92.25 84 PRO A CA 1
ATOM 677 C C . PRO A 1 84 ? 18.990 4.919 1.674 1.00 92.25 84 PRO A C 1
ATOM 679 O O . PRO A 1 84 ? 18.680 4.833 0.484 1.00 92.25 84 PRO A O 1
ATOM 682 N N . GLN A 1 85 ? 18.450 4.116 2.596 1.00 94.50 85 GLN A N 1
ATOM 683 C CA . GLN A 1 85 ? 17.513 3.035 2.297 1.00 94.50 85 GLN A CA 1
ATOM 684 C C . GLN A 1 85 ? 16.248 3.122 3.143 1.00 94.50 85 GLN A C 1
ATOM 686 O O . GLN A 1 85 ? 16.282 3.508 4.312 1.00 94.50 85 GLN A O 1
ATOM 691 N N . ILE A 1 86 ? 15.148 2.670 2.548 1.00 95.56 86 ILE A N 1
ATOM 692 C CA . ILE A 1 86 ? 13.897 2.379 3.238 1.00 95.56 86 ILE A CA 1
ATOM 693 C C . ILE A 1 86 ? 13.642 0.871 3.197 1.00 95.56 86 ILE A C 1
ATOM 695 O O . ILE A 1 86 ? 13.748 0.238 2.145 1.00 95.56 86 ILE A O 1
ATOM 699 N N . THR A 1 87 ? 13.316 0.298 4.353 1.00 97.44 87 THR A N 1
ATOM 700 C CA . THR A 1 87 ? 12.790 -1.066 4.482 1.00 97.44 87 THR A CA 1
ATOM 701 C C . THR A 1 87 ? 11.288 -0.972 4.676 1.00 97.44 87 THR A C 1
ATOM 703 O O . THR A 1 87 ? 10.833 -0.234 5.546 1.00 97.44 87 THR A O 1
ATOM 706 N N . ILE A 1 88 ? 10.521 -1.704 3.872 1.00 98.00 88 ILE A N 1
ATOM 707 C CA . ILE A 1 88 ? 9.058 -1.687 3.867 1.00 98.00 88 ILE A CA 1
ATOM 708 C C . ILE A 1 88 ? 8.565 -3.111 4.097 1.00 98.00 88 ILE A C 1
ATOM 710 O O . ILE A 1 88 ? 9.014 -4.046 3.436 1.00 98.00 88 ILE A O 1
ATOM 714 N N . GLN A 1 89 ? 7.615 -3.270 5.013 1.00 98.38 89 GLN A N 1
ATOM 715 C CA . GLN A 1 89 ? 6.857 -4.496 5.208 1.00 98.38 89 GLN A CA 1
ATOM 716 C C . GLN A 1 89 ? 5.396 -4.259 4.828 1.00 98.38 89 GLN A C 1
ATOM 718 O O . GLN A 1 89 ? 4.733 -3.378 5.378 1.00 98.38 89 GLN A O 1
ATOM 723 N N . LEU A 1 90 ? 4.899 -5.080 3.909 1.00 98.38 90 LEU A N 1
ATOM 724 C CA . LEU A 1 90 ? 3.500 -5.169 3.524 1.00 98.38 90 LEU A CA 1
ATOM 725 C C . LEU A 1 90 ? 2.903 -6.417 4.166 1.00 98.38 90 LEU A C 1
ATOM 727 O O . LEU A 1 90 ? 3.405 -7.524 3.964 1.00 98.38 90 LEU A O 1
ATOM 731 N N . VAL A 1 91 ? 1.838 -6.226 4.941 1.00 97.56 91 VAL A N 1
ATOM 732 C CA . VAL A 1 91 ? 1.096 -7.317 5.574 1.00 97.56 91 VAL A CA 1
ATOM 733 C C . VAL A 1 91 ? -0.341 -7.275 5.106 1.00 97.56 91 VAL A C 1
ATOM 735 O O . VAL A 1 91 ? -1.027 -6.275 5.320 1.00 97.56 91 VAL A O 1
ATOM 738 N N . GLY A 1 92 ? -0.792 -8.349 4.461 1.00 96.50 92 GLY A N 1
ATOM 739 C CA . GLY A 1 92 ? -2.123 -8.396 3.873 1.00 96.50 92 GLY A CA 1
ATOM 740 C C . GLY A 1 92 ? -2.832 -9.723 4.072 1.00 96.50 92 GLY A C 1
ATOM 741 O O . GLY A 1 92 ? -2.284 -10.777 3.752 1.00 96.50 92 GLY A O 1
ATOM 742 N N . GLN A 1 93 ? -4.073 -9.667 4.550 1.00 95.00 93 GLN A N 1
ATOM 743 C CA . GLN A 1 93 ? -4.967 -10.821 4.614 1.00 95.00 93 GLN A CA 1
ATOM 744 C C . GLN A 1 93 ? -5.673 -10.971 3.262 1.00 95.00 93 GLN A C 1
ATOM 746 O O . GLN A 1 93 ? -6.757 -10.435 3.039 1.00 95.00 93 GLN A O 1
ATOM 751 N N . VAL A 1 94 ? -5.016 -11.652 2.324 1.00 95.94 94 VAL A N 1
ATOM 752 C CA . VAL A 1 94 ? -5.429 -11.712 0.913 1.00 95.94 94 VAL A CA 1
ATOM 753 C C . VAL A 1 94 ? -5.359 -13.136 0.359 1.00 95.94 94 VAL A C 1
ATOM 755 O O . VAL A 1 94 ? -4.708 -14.009 0.941 1.00 95.94 94 VAL A O 1
ATOM 758 N N . GLY A 1 95 ? -6.041 -13.389 -0.763 1.00 95.62 95 GLY A N 1
ATOM 759 C CA . GLY A 1 95 ? -5.974 -14.671 -1.473 1.00 95.62 95 GLY A CA 1
ATOM 760 C C . GLY A 1 95 ? -4.572 -14.987 -2.008 1.00 95.62 95 GLY A C 1
ATOM 761 O O . GLY A 1 95 ? -3.697 -14.126 -2.042 1.00 95.62 95 GLY A O 1
ATOM 762 N N . GLU A 1 96 ? -4.346 -16.233 -2.422 1.00 95.06 96 GLU A N 1
ATOM 763 C CA . GLU A 1 96 ? -3.055 -16.660 -2.999 1.00 95.06 96 GLU A CA 1
ATOM 764 C C . GLU A 1 96 ? -2.785 -16.022 -4.367 1.00 95.06 96 GLU A C 1
ATOM 766 O O . GLU A 1 96 ? -1.641 -15.799 -4.736 1.00 95.06 96 GLU A O 1
ATOM 771 N N . ASP A 1 97 ? -3.844 -15.671 -5.092 1.00 95.62 97 ASP A N 1
ATOM 772 C CA . ASP A 1 97 ? -3.816 -14.984 -6.381 1.00 95.62 97 ASP A CA 1
ATOM 773 C C . ASP A 1 97 ? -3.855 -13.454 -6.246 1.00 95.62 97 ASP A C 1
ATOM 775 O O . ASP A 1 97 ? -4.098 -12.761 -7.230 1.00 95.62 97 ASP A O 1
ATOM 779 N N . HIS A 1 98 ? -3.675 -12.905 -5.041 1.00 97.88 98 HIS A N 1
ATOM 780 C CA . HIS A 1 98 ? -3.770 -11.467 -4.802 1.00 97.88 98 HIS A CA 1
ATOM 781 C C . HIS A 1 98 ? -2.402 -10.805 -4.640 1.00 97.88 98 HIS A C 1
ATOM 783 O O . HIS A 1 98 ? -1.494 -11.335 -3.997 1.00 97.88 98 HIS A O 1
ATOM 789 N N . TYR A 1 99 ? -2.299 -9.585 -5.161 1.00 98.38 99 TYR A N 1
ATOM 790 C CA . TYR A 1 99 ? -1.181 -8.686 -4.933 1.00 98.38 99 TYR A CA 1
ATOM 791 C C . TYR A 1 99 ? -1.534 -7.583 -3.931 1.00 98.38 99 TYR A C 1
ATOM 793 O O . TYR A 1 99 ? -2.689 -7.173 -3.780 1.00 98.38 99 TYR A O 1
ATOM 801 N N . LEU A 1 100 ? -0.491 -7.062 -3.292 1.00 98.69 100 LEU A N 1
ATOM 802 C CA . LEU A 1 100 ? -0.476 -5.845 -2.494 1.00 98.69 100 LEU A CA 1
ATOM 803 C C . LEU A 1 100 ? 0.340 -4.795 -3.249 1.00 98.69 100 LEU A C 1
ATOM 805 O O . LEU A 1 100 ? 1.517 -5.012 -3.525 1.00 98.69 100 LEU A O 1
ATOM 809 N N . ALA A 1 101 ? -0.271 -3.666 -3.592 1.00 98.31 101 ALA A N 1
ATOM 810 C CA . ALA A 1 101 ? 0.424 -2.533 -4.194 1.00 98.31 101 ALA A CA 1
ATOM 811 C C . ALA A 1 101 ? 0.684 -1.453 -3.149 1.00 98.31 101 ALA A C 1
ATOM 813 O O . ALA A 1 101 ? -0.223 -1.105 -2.389 1.00 98.31 101 ALA A O 1
ATOM 814 N N . PHE A 1 102 ? 1.884 -0.882 -3.144 1.00 98.06 102 PHE A N 1
ATOM 815 C CA . PHE A 1 102 ? 2.235 0.235 -2.272 1.00 98.06 102 PHE A CA 1
ATOM 816 C C . PHE A 1 102 ? 3.272 1.137 -2.932 1.00 98.06 102 PHE A C 1
ATOM 818 O O . PHE A 1 102 ? 4.257 0.648 -3.476 1.00 98.06 102 PHE A O 1
ATOM 825 N N . GLY A 1 103 ? 3.081 2.451 -2.842 1.00 96.00 103 GLY A N 1
ATOM 826 C CA . GLY A 1 103 ? 4.077 3.399 -3.318 1.00 96.00 103 GLY A CA 1
ATOM 827 C C . GLY A 1 103 ? 3.653 4.854 -3.207 1.00 96.00 103 GLY A C 1
ATOM 828 O O . GLY A 1 103 ? 2.787 5.225 -2.405 1.00 96.00 103 GLY A O 1
ATOM 829 N N . LEU A 1 104 ? 4.290 5.685 -4.025 1.00 95.56 104 LEU A N 1
ATOM 830 C CA . LEU A 1 104 ? 4.112 7.130 -4.028 1.00 95.56 104 LEU A CA 1
ATOM 831 C C . LEU A 1 104 ? 3.102 7.546 -5.094 1.00 95.56 104 LEU A C 1
ATOM 833 O O . LEU A 1 104 ? 3.160 7.128 -6.249 1.00 95.56 104 LEU A O 1
ATOM 837 N N . SER A 1 105 ? 2.185 8.420 -4.690 1.00 95.81 105 SER A N 1
ATOM 838 C CA . SER A 1 105 ? 1.157 8.978 -5.559 1.00 95.81 105 SER A CA 1
ATOM 839 C C . SER A 1 105 ? 1.759 9.723 -6.748 1.00 95.81 105 SER A C 1
ATOM 841 O O . SER A 1 105 ? 2.750 10.450 -6.627 1.00 95.81 105 SER A O 1
ATOM 843 N N . GLY A 1 106 ? 1.064 9.644 -7.881 1.00 94.75 106 GLY A N 1
ATOM 844 C CA . GLY A 1 106 ? 1.339 10.425 -9.075 1.00 94.75 106 GLY A CA 1
ATOM 845 C C . GLY A 1 106 ? 1.179 11.941 -8.914 1.00 94.75 106 GLY A C 1
ATOM 846 O O . GLY A 1 106 ? 1.681 12.704 -9.744 1.00 94.75 106 GLY A O 1
ATOM 847 N N . ALA A 1 107 ? 0.527 12.397 -7.844 1.00 94.06 107 ALA A N 1
ATOM 848 C CA . ALA A 1 107 ? 0.338 13.809 -7.523 1.00 94.06 107 ALA A CA 1
ATOM 849 C C . ALA A 1 107 ? 0.878 14.150 -6.119 1.00 94.06 107 ALA A C 1
ATOM 851 O O . ALA A 1 107 ? 0.785 13.324 -5.211 1.00 94.06 107 ALA A O 1
ATOM 852 N N . PRO A 1 108 ? 1.433 15.361 -5.915 1.00 90.94 108 PRO A N 1
ATOM 853 C CA . PRO A 1 108 ? 2.048 15.756 -4.645 1.00 90.94 108 PRO A CA 1
ATOM 854 C C . PRO A 1 108 ? 1.040 16.117 -3.543 1.00 90.94 108 PRO A C 1
ATOM 856 O O . PRO A 1 108 ? 1.405 16.160 -2.374 1.00 90.94 108 PRO A O 1
ATOM 859 N N . ASP A 1 109 ? -0.213 16.398 -3.896 1.00 91.00 109 ASP A N 1
ATOM 860 C CA . ASP A 1 109 ? -1.246 16.956 -3.011 1.00 91.00 109 ASP A CA 1
ATOM 861 C C . ASP A 1 109 ? -2.475 16.046 -2.842 1.00 91.00 109 ASP A C 1
ATOM 863 O O . ASP A 1 109 ? -3.327 16.285 -1.986 1.00 91.00 109 ASP A O 1
ATOM 867 N N . LYS A 1 110 ? -2.569 14.977 -3.636 1.00 92.25 110 LYS A N 1
ATOM 868 C CA . LYS A 1 110 ? -3.668 14.010 -3.589 1.00 92.25 110 LYS A CA 1
ATOM 869 C C . LYS A 1 110 ? -3.203 12.617 -3.975 1.00 92.25 110 LYS A C 1
ATOM 871 O O . LYS A 1 110 ? -2.206 12.473 -4.680 1.00 92.25 110 LYS A O 1
ATOM 876 N N . THR A 1 111 ? -3.967 11.597 -3.603 1.00 93.06 111 THR A N 1
ATOM 877 C CA . THR A 1 111 ? -3.767 10.248 -4.145 1.00 93.06 111 THR A CA 1
ATOM 878 C C . THR A 1 111 ? -4.205 10.200 -5.612 1.00 93.06 111 THR A C 1
ATOM 880 O O . THR A 1 111 ? -5.338 10.544 -5.952 1.00 93.06 111 THR A O 1
ATOM 883 N N . GLN A 1 112 ? -3.303 9.784 -6.498 1.00 95.12 112 GLN A N 1
ATOM 884 C CA . GLN A 1 112 ? -3.532 9.701 -7.937 1.00 95.12 112 GLN A CA 1
ATOM 885 C C . GLN A 1 112 ? -2.744 8.534 -8.519 1.00 95.12 112 GLN A C 1
ATOM 887 O O . GLN A 1 112 ? -1.528 8.536 -8.431 1.00 95.12 112 GLN A O 1
ATOM 892 N N . MET A 1 113 ? -3.428 7.594 -9.176 1.00 95.44 113 MET A N 1
ATOM 893 C CA . MET A 1 113 ? -2.797 6.424 -9.800 1.00 95.44 113 MET A CA 1
ATOM 894 C C . MET A 1 113 ? -1.882 6.793 -10.970 1.00 95.44 113 MET A C 1
ATOM 896 O O . MET A 1 113 ? -0.731 6.369 -11.013 1.00 95.44 113 MET A O 1
ATOM 900 N N . LEU A 1 114 ? -2.360 7.628 -11.892 1.00 96.31 114 LEU A N 1
ATOM 901 C CA . LEU A 1 114 ? -1.576 8.060 -13.044 1.00 96.31 114 LEU A CA 1
ATOM 902 C C . LEU A 1 114 ? -0.317 8.828 -12.614 1.00 96.31 114 LEU A C 1
ATOM 904 O O . LEU A 1 114 ? -0.424 9.861 -11.950 1.00 96.31 114 LEU A O 1
ATOM 908 N N . GLY A 1 115 ? 0.845 8.363 -13.064 1.00 94.31 115 GLY A N 1
ATOM 909 C CA . GLY A 1 115 ? 2.166 8.906 -12.752 1.00 94.31 115 GLY A CA 1
ATOM 910 C C . GLY A 1 115 ? 2.753 8.408 -11.431 1.00 94.31 115 GLY A C 1
ATOM 911 O O . GLY A 1 115 ? 3.715 9.017 -10.957 1.00 94.31 115 GLY A O 1
ATOM 912 N N . SER A 1 116 ? 2.143 7.396 -10.806 1.00 95.06 116 SER A N 1
ATOM 913 C CA . SER A 1 116 ? 2.656 6.775 -9.578 1.00 95.06 116 SER A CA 1
ATOM 914 C C . SER A 1 116 ? 3.818 5.836 -9.861 1.00 95.06 116 SER A C 1
ATOM 916 O O . SER A 1 116 ? 3.900 5.248 -10.939 1.00 95.06 116 SER A O 1
ATOM 918 N N . ASP A 1 117 ? 4.629 5.668 -8.828 1.00 92.50 117 ASP A N 1
ATOM 919 C CA . ASP A 1 117 ? 5.696 4.681 -8.710 1.00 92.50 117 ASP A CA 1
ATOM 920 C C . ASP A 1 117 ? 5.301 3.752 -7.550 1.00 92.50 117 ASP A C 1
ATOM 922 O O . ASP A 1 117 ? 5.050 4.231 -6.433 1.00 92.50 117 ASP A O 1
ATOM 926 N N . VAL A 1 118 ? 5.110 2.463 -7.842 1.00 96.00 118 VAL A N 1
ATOM 927 C CA . VAL A 1 118 ? 4.578 1.481 -6.890 1.00 96.00 118 VAL A CA 1
ATOM 928 C C . VAL A 1 118 ? 5.331 0.160 -6.946 1.00 96.00 118 VAL A C 1
ATOM 930 O O . VAL A 1 118 ? 5.589 -0.383 -8.013 1.00 96.00 118 VAL A O 1
ATOM 933 N N . ALA A 1 119 ? 5.541 -0.438 -5.778 1.00 97.44 119 ALA A N 1
ATOM 934 C CA . ALA A 1 119 ? 5.880 -1.845 -5.682 1.00 97.44 119 ALA A CA 1
ATOM 935 C C . ALA A 1 119 ? 4.602 -2.690 -5.772 1.00 97.44 119 ALA A C 1
ATOM 937 O O . ALA A 1 119 ? 3.633 -2.439 -5.045 1.00 97.44 119 ALA A O 1
ATOM 938 N N . ILE A 1 120 ? 4.613 -3.721 -6.617 1.00 97.94 120 ILE A N 1
ATOM 939 C CA . ILE A 1 120 ? 3.604 -4.786 -6.636 1.00 97.94 120 ILE A CA 1
ATOM 940 C C . ILE A 1 120 ? 4.200 -6.016 -5.959 1.00 97.94 120 ILE A C 1
ATOM 942 O O . ILE A 1 120 ? 5.172 -6.597 -6.446 1.00 97.94 120 ILE A O 1
ATOM 946 N N . ALA A 1 121 ? 3.613 -6.410 -4.831 1.00 98.44 121 ALA A N 1
ATOM 947 C CA . ALA A 1 121 ? 4.106 -7.489 -3.993 1.00 98.44 121 ALA A CA 1
ATOM 948 C C . ALA A 1 121 ? 3.111 -8.646 -3.884 1.00 98.44 121 ALA A C 1
ATOM 950 O O . ALA A 1 121 ? 1.916 -8.434 -3.679 1.00 98.44 121 ALA A O 1
ATOM 951 N N . TYR A 1 122 ? 3.602 -9.876 -3.991 1.00 98.31 122 TYR A N 1
ATOM 952 C CA . TYR A 1 122 ? 2.796 -11.093 -3.876 1.00 98.31 122 TYR A CA 1
ATOM 953 C C . TYR A 1 122 ? 3.665 -12.301 -3.507 1.00 98.31 122 TYR A C 1
ATOM 955 O O . TYR A 1 122 ? 4.896 -12.222 -3.501 1.00 98.31 122 TYR A O 1
ATOM 963 N N . ILE A 1 123 ? 3.021 -13.420 -3.175 1.00 97.94 123 ILE A N 1
ATOM 964 C CA . ILE A 1 123 ? 3.686 -14.701 -2.912 1.00 97.94 123 ILE A CA 1
ATOM 965 C C . ILE A 1 123 ? 3.161 -15.720 -3.920 1.00 97.94 123 ILE A C 1
ATOM 967 O O . ILE A 1 123 ? 1.960 -15.954 -3.978 1.00 97.94 123 ILE A O 1
ATOM 971 N N . ASP A 1 124 ? 4.065 -16.334 -4.681 1.00 95.12 124 ASP A N 1
ATOM 972 C CA . ASP A 1 124 ? 3.770 -17.454 -5.579 1.00 95.12 124 ASP A CA 1
ATOM 973 C C . ASP A 1 124 ? 4.494 -18.708 -5.062 1.00 95.12 124 ASP A C 1
ATOM 975 O O . ASP A 1 124 ? 5.731 -18.814 -5.067 1.00 95.12 124 ASP A O 1
ATOM 979 N N . GLY A 1 125 ? 3.709 -19.636 -4.510 1.00 91.81 125 GLY A N 1
ATOM 980 C CA . GLY A 1 125 ? 4.206 -20.790 -3.769 1.00 91.81 125 GLY A CA 1
ATOM 981 C C . GLY A 1 125 ? 5.036 -20.370 -2.552 1.00 91.81 125 GLY A C 1
ATOM 982 O O . GLY A 1 125 ? 4.505 -19.877 -1.563 1.00 91.81 125 GLY A O 1
ATOM 983 N N . TYR A 1 126 ? 6.353 -20.577 -2.621 1.00 90.38 126 TYR A N 1
ATOM 984 C CA . TYR A 1 126 ? 7.305 -20.212 -1.557 1.00 90.38 126 TYR A CA 1
ATOM 985 C C . TYR A 1 126 ? 8.141 -18.973 -1.894 1.00 90.38 126 TYR A C 1
ATOM 987 O O . TYR A 1 126 ? 9.048 -18.615 -1.142 1.00 90.38 126 TYR A O 1
ATOM 995 N N . ARG A 1 127 ? 7.911 -18.358 -3.059 1.00 96.00 127 ARG A N 1
ATOM 996 C CA . ARG A 1 127 ? 8.689 -17.212 -3.529 1.00 96.00 127 ARG A CA 1
ATOM 997 C C . ARG A 1 127 ? 7.902 -15.934 -3.312 1.00 96.00 127 ARG A C 1
ATOM 999 O O . ARG A 1 127 ? 6.772 -15.813 -3.772 1.00 96.00 127 ARG A O 1
ATOM 1006 N N . GLY A 1 128 ? 8.532 -14.984 -2.634 1.00 97.00 128 GLY A N 1
ATOM 1007 C CA . GLY A 1 128 ? 8.043 -13.618 -2.545 1.00 97.00 128 GLY A CA 1
ATOM 1008 C C . GLY A 1 128 ? 8.528 -12.771 -3.703 1.00 97.00 128 GLY A C 1
ATOM 1009 O O . GLY A 1 128 ? 9.671 -12.907 -4.145 1.00 97.00 128 GLY A O 1
ATOM 1010 N N . PHE A 1 129 ? 7.667 -11.861 -4.127 1.00 97.62 129 PHE A N 1
ATOM 1011 C CA . PHE A 1 129 ? 7.939 -10.860 -5.141 1.00 97.62 129 PHE A CA 1
ATOM 1012 C C . PHE A 1 129 ? 7.575 -9.488 -4.585 1.00 97.62 129 PHE A C 1
ATOM 1014 O O . PHE A 1 129 ? 6.622 -9.355 -3.817 1.00 97.62 129 PHE A O 1
ATOM 1021 N N . ALA A 1 130 ? 8.360 -8.487 -4.957 1.00 97.56 130 ALA A N 1
ATOM 1022 C CA . ALA A 1 130 ? 8.101 -7.073 -4.735 1.00 97.56 130 ALA A CA 1
ATOM 1023 C C . ALA A 1 130 ? 8.791 -6.354 -5.892 1.00 97.56 130 ALA A C 1
ATOM 1025 O O . ALA A 1 130 ? 9.978 -6.070 -5.804 1.00 97.56 130 ALA A O 1
ATOM 1026 N N . ASN A 1 131 ? 8.082 -6.207 -7.007 1.00 96.06 131 ASN A N 1
ATOM 1027 C CA . ASN A 1 131 ? 8.640 -5.664 -8.243 1.00 96.06 131 ASN A CA 1
ATOM 1028 C C . ASN A 1 131 ? 8.238 -4.205 -8.407 1.00 96.06 131 ASN A C 1
ATOM 1030 O O . ASN A 1 131 ? 7.113 -3.844 -8.057 1.00 96.06 131 ASN A O 1
ATOM 1034 N N . ASP A 1 132 ? 9.148 -3.397 -8.941 1.00 93.94 132 ASP A N 1
ATOM 1035 C CA . ASP A 1 132 ? 8.925 -1.976 -9.216 1.00 93.94 132 ASP A CA 1
ATOM 1036 C C . ASP A 1 132 ? 8.104 -1.747 -10.491 1.00 93.94 132 ASP A C 1
ATOM 1038 O O . ASP A 1 132 ? 8.334 -2.392 -11.523 1.00 93.94 132 ASP A O 1
ATOM 1042 N N . TYR A 1 133 ? 7.094 -0.881 -10.393 1.00 94.94 133 TYR A N 1
ATOM 1043 C CA . TYR A 1 133 ? 6.187 -0.536 -11.483 1.00 94.94 133 TYR A CA 1
ATOM 1044 C C . TYR A 1 133 ? 5.993 0.972 -11.601 1.00 94.94 133 TYR A C 1
ATOM 1046 O O . TYR A 1 133 ? 5.550 1.649 -10.668 1.00 94.94 133 TYR A O 1
ATOM 1054 N N . ASN A 1 134 ? 6.107 1.453 -12.835 1.00 93.00 134 ASN A N 1
ATOM 1055 C CA . ASN A 1 134 ? 5.718 2.796 -13.221 1.00 93.00 134 ASN A CA 1
ATOM 1056 C C . ASN A 1 134 ? 4.337 2.808 -13.891 1.00 93.00 134 ASN A C 1
ATOM 1058 O O . ASN A 1 134 ? 4.057 2.052 -14.832 1.00 93.00 134 ASN A O 1
ATOM 1062 N N . ILE A 1 135 ? 3.453 3.699 -13.431 1.00 94.88 135 ILE A N 1
ATOM 1063 C CA . ILE A 1 135 ? 2.089 3.817 -13.954 1.00 94.88 135 ILE A CA 1
ATOM 1064 C C . ILE A 1 135 ? 1.963 5.029 -14.872 1.00 94.88 135 ILE A C 1
ATOM 1066 O O . ILE A 1 135 ? 1.741 6.159 -14.443 1.00 94.88 135 ILE A O 1
ATOM 1070 N N . THR A 1 136 ? 1.984 4.780 -16.176 1.00 93.88 136 THR A N 1
ATOM 1071 C CA . THR A 1 136 ? 1.881 5.823 -17.213 1.00 93.88 136 THR A CA 1
ATOM 1072 C C . THR A 1 136 ? 0.492 5.925 -17.848 1.00 93.88 136 THR A C 1
ATOM 1074 O O . THR A 1 136 ? 0.204 6.893 -18.555 1.00 93.88 136 THR A O 1
ATOM 1077 N N . ALA A 1 137 ? -0.382 4.944 -17.607 1.00 94.50 137 ALA A N 1
ATOM 1078 C CA . ALA A 1 137 ? -1.790 4.956 -17.999 1.00 94.50 137 ALA A CA 1
ATOM 1079 C C . ALA A 1 137 ? -2.612 3.999 -17.120 1.00 94.50 137 ALA A C 1
ATOM 1081 O O . ALA A 1 137 ? -2.080 3.044 -16.560 1.00 94.50 137 ALA A O 1
ATOM 1082 N N . ASN A 1 138 ? -3.928 4.218 -17.049 1.00 94.31 138 ASN A N 1
ATOM 1083 C CA . ASN A 1 138 ? -4.862 3.367 -16.299 1.00 94.31 138 ASN A CA 1
ATOM 1084 C C . ASN A 1 138 ? -5.266 2.129 -17.121 1.00 94.31 138 ASN A C 1
ATOM 1086 O O . ASN A 1 138 ? -6.442 1.913 -17.416 1.00 94.31 138 ASN A O 1
ATOM 1090 N N . SER A 1 139 ? -4.277 1.356 -17.558 1.00 94.12 139 SER A N 1
ATOM 1091 C CA . SER A 1 139 ? -4.449 0.126 -18.330 1.00 94.12 139 SER A CA 1
ATOM 1092 C C . SER A 1 139 ? -3.340 -0.868 -17.981 1.00 94.12 139 SER A C 1
ATOM 1094 O O . SER A 1 139 ? -2.277 -0.434 -17.532 1.00 94.12 139 SER A O 1
ATOM 1096 N N . PRO A 1 140 ? -3.524 -2.175 -18.241 1.00 94.38 140 PRO A N 1
ATOM 1097 C CA . PRO A 1 140 ? -2.415 -3.126 -18.214 1.00 94.38 140 PRO A CA 1
ATOM 1098 C C . PRO A 1 140 ? -1.253 -2.663 -19.101 1.00 94.38 140 PRO A C 1
ATOM 1100 O O . PRO A 1 140 ? -1.468 -1.885 -20.042 1.00 94.38 140 PRO A O 1
ATOM 1103 N N . CYS A 1 141 ? -0.039 -3.146 -18.823 1.00 94.44 141 CYS A N 1
ATOM 1104 C CA . CYS A 1 141 ? 1.120 -2.808 -19.642 1.00 94.44 141 CYS A CA 1
ATOM 1105 C C . CYS A 1 141 ? 0.929 -3.283 -21.087 1.00 94.44 141 CYS A C 1
ATOM 1107 O O . CYS A 1 141 ? 0.802 -4.477 -21.366 1.00 94.44 141 CYS A O 1
ATOM 1109 N N . VAL A 1 142 ? 0.929 -2.342 -22.029 1.00 93.19 142 VAL A N 1
ATOM 1110 C CA . VAL A 1 142 ? 0.787 -2.612 -23.462 1.00 93.19 142 VAL A CA 1
ATOM 1111 C C . VAL A 1 142 ? 1.825 -1.840 -24.259 1.00 93.19 142 VAL A C 1
ATOM 1113 O O . VAL A 1 142 ? 2.189 -0.715 -23.923 1.00 93.19 142 VAL A O 1
ATOM 1116 N N . LYS A 1 143 ? 2.290 -2.431 -25.361 1.00 92.94 143 LYS A N 1
ATOM 1117 C CA . LYS A 1 143 ? 3.224 -1.778 -26.280 1.00 92.94 143 LYS A CA 1
ATOM 1118 C C . LYS A 1 143 ? 2.457 -1.083 -27.402 1.00 92.94 143 LYS A C 1
ATOM 1120 O O . LYS A 1 143 ? 1.885 -1.743 -28.266 1.00 92.94 143 LYS A O 1
ATOM 1125 N N . VAL A 1 144 ? 2.475 0.246 -27.412 1.00 88.56 144 VAL A N 1
ATOM 1126 C CA . VAL A 1 144 ? 1.819 1.090 -28.418 1.00 88.56 144 VAL A CA 1
ATOM 1127 C C . VAL A 1 144 ? 2.881 1.911 -29.139 1.00 88.56 144 VAL A C 1
ATOM 1129 O O . VAL A 1 144 ? 3.632 2.653 -28.514 1.00 88.56 144 VAL A O 1
ATOM 1132 N N . LEU A 1 145 ? 2.961 1.773 -30.467 1.00 88.75 145 LEU A N 1
ATOM 1133 C CA . LEU A 1 145 ? 3.939 2.486 -31.308 1.00 88.75 145 LEU A CA 1
ATOM 1134 C C . LEU A 1 145 ? 5.397 2.334 -30.824 1.00 88.75 145 LEU A C 1
ATOM 1136 O O . LEU A 1 145 ? 6.193 3.264 -30.888 1.00 88.75 145 LEU A O 1
ATOM 1140 N N . GLY A 1 146 ? 5.748 1.149 -30.318 1.00 87.69 146 GLY A N 1
ATOM 1141 C CA . GLY A 1 146 ? 7.097 0.849 -29.835 1.00 87.69 146 GLY A CA 1
ATOM 1142 C C . GLY A 1 146 ? 7.378 1.262 -28.388 1.00 87.69 146 GLY A C 1
ATOM 1143 O O . GLY A 1 146 ? 8.400 0.839 -27.856 1.00 87.69 146 GLY A O 1
ATOM 1144 N N . GLN A 1 147 ? 6.471 1.993 -27.737 1.00 88.94 147 GLN A N 1
ATOM 1145 C CA . GLN A 1 147 ? 6.590 2.415 -26.341 1.00 88.94 147 GLN A CA 1
ATOM 1146 C C . GLN A 1 147 ? 5.631 1.624 -25.453 1.00 88.94 147 GLN A C 1
ATOM 1148 O O . GLN A 1 147 ? 4.482 1.390 -25.827 1.00 88.94 147 GLN A O 1
ATOM 1153 N N . TYR A 1 148 ? 6.091 1.220 -24.275 1.00 92.62 148 TYR A N 1
ATOM 1154 C CA . TYR A 1 148 ? 5.221 0.627 -23.267 1.00 92.62 148 TYR A CA 1
ATOM 1155 C C . TYR A 1 148 ? 4.435 1.718 -22.540 1.00 92.62 148 TYR A C 1
ATOM 1157 O O . TYR A 1 148 ? 4.978 2.774 -22.216 1.00 92.62 148 TYR A O 1
ATOM 1165 N N . LYS A 1 149 ? 3.142 1.473 -22.327 1.00 93.31 149 LYS A N 1
ATOM 1166 C CA . LYS A 1 149 ? 2.236 2.334 -21.564 1.00 93.31 149 LYS A CA 1
ATOM 1167 C C . LYS A 1 149 ? 1.320 1.488 -20.692 1.00 93.31 149 LYS A C 1
ATOM 1169 O O . LYS A 1 149 ? 0.965 0.378 -21.082 1.00 93.31 149 LYS A O 1
ATOM 1174 N N . GLY A 1 150 ? 0.892 2.042 -19.565 1.00 94.69 150 GLY A N 1
ATOM 1175 C CA . GLY A 1 150 ? 0.042 1.352 -18.594 1.00 94.69 150 GLY A CA 1
ATOM 1176 C C . GLY A 1 150 ? 0.723 1.218 -17.240 1.00 94.69 150 GLY A C 1
ATOM 1177 O O . GLY A 1 150 ? 1.577 2.034 -16.899 1.00 94.69 150 GLY A O 1
ATOM 1178 N N . VAL A 1 151 ? 0.327 0.189 -16.498 1.00 96.25 151 VAL A N 1
ATOM 1179 C CA . VAL A 1 151 ? 0.975 -0.293 -15.273 1.00 96.25 151 VAL A CA 1
ATOM 1180 C C . VAL A 1 151 ? 2.078 -1.256 -15.696 1.00 96.25 151 VAL A C 1
ATOM 1182 O O . VAL A 1 151 ? 1.786 -2.412 -15.988 1.00 96.25 151 VAL A O 1
ATOM 1185 N N . CYS A 1 152 ? 3.309 -0.768 -15.827 1.00 94.56 152 CYS A N 1
ATOM 1186 C CA . CYS A 1 152 ? 4.421 -1.529 -16.393 1.00 94.56 152 CYS A CA 1
ATOM 1187 C C . CYS A 1 152 ? 5.540 -1.702 -15.378 1.00 94.56 152 CYS A C 1
ATOM 1189 O O . CYS A 1 152 ? 5.883 -0.743 -14.696 1.00 94.56 152 CYS A O 1
ATOM 1191 N N . ARG A 1 153 ? 6.139 -2.894 -15.341 1.00 93.75 153 ARG A N 1
ATOM 1192 C CA . ARG A 1 153 ? 7.386 -3.114 -14.608 1.00 93.75 153 ARG A CA 1
ATOM 1193 C C . ARG A 1 153 ? 8.521 -2.297 -15.202 1.00 93.75 153 ARG A C 1
ATOM 1195 O O . ARG A 1 153 ? 8.595 -2.168 -16.432 1.00 93.75 153 ARG A O 1
ATOM 1202 N N . ASP A 1 154 ? 9.431 -1.837 -14.356 1.00 86.81 154 ASP A N 1
ATOM 1203 C CA . ASP A 1 154 ? 10.556 -1.024 -14.816 1.00 86.81 154 ASP A CA 1
ATOM 1204 C C . ASP A 1 154 ? 11.503 -1.806 -15.737 1.00 86.81 154 ASP A C 1
ATOM 1206 O O . ASP A 1 154 ? 11.880 -1.311 -16.803 1.00 86.81 154 ASP A O 1
ATOM 1210 N N . ASP A 1 155 ? 11.754 -3.087 -15.448 1.00 84.44 155 ASP A N 1
ATOM 1211 C CA . ASP A 1 155 ? 12.585 -3.968 -16.286 1.00 84.44 155 ASP A CA 1
ATOM 1212 C C . ASP A 1 155 ? 12.056 -4.116 -17.729 1.00 84.44 155 ASP A C 1
ATOM 1214 O O . ASP A 1 155 ? 12.829 -4.242 -18.684 1.00 84.44 155 ASP A O 1
ATOM 1218 N N . VAL A 1 156 ? 10.733 -4.054 -17.920 1.00 85.00 156 VAL A N 1
ATOM 1219 C CA . VAL A 1 156 ? 10.082 -4.147 -19.237 1.00 85.00 156 VAL A CA 1
ATOM 1220 C C . VAL A 1 156 ? 10.252 -2.862 -20.048 1.00 85.00 156 VAL A C 1
ATOM 1222 O O . VAL A 1 156 ? 10.327 -2.915 -21.282 1.00 85.00 156 VAL A O 1
ATOM 1225 N N . ILE A 1 157 ? 10.321 -1.709 -19.380 1.00 82.81 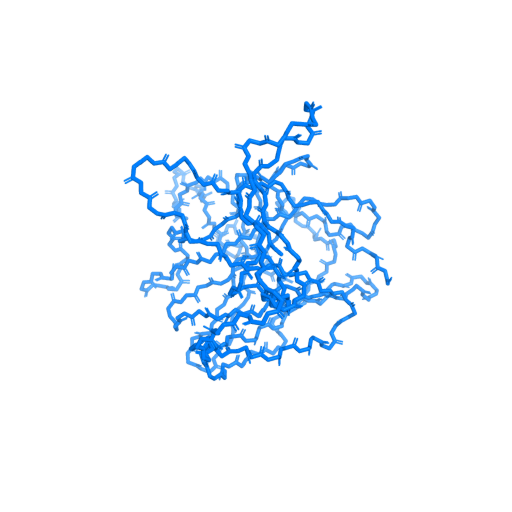157 ILE A N 1
ATOM 1226 C CA . ILE A 1 157 ? 10.433 -0.392 -20.025 1.00 82.81 157 ILE A CA 1
ATOM 1227 C C . ILE A 1 157 ? 11.877 0.119 -20.109 1.00 82.81 157 ILE A C 1
ATOM 1229 O O . ILE A 1 157 ? 12.105 1.212 -20.627 1.00 82.81 157 ILE A O 1
ATOM 1233 N N . GLY A 1 158 ? 12.844 -0.707 -19.698 1.00 77.75 158 GLY A N 1
ATOM 1234 C CA . GLY A 1 158 ? 14.274 -0.408 -19.752 1.00 77.75 158 GLY A CA 1
ATOM 1235 C C . GLY A 1 158 ? 14.805 0.340 -18.530 1.00 77.75 158 GLY A C 1
ATOM 1236 O O . GLY A 1 158 ? 15.912 0.870 -18.612 1.00 77.75 158 GLY A O 1
ATOM 1237 N N . GLY A 1 159 ? 14.019 0.388 -17.454 1.00 79.50 159 GLY A N 1
ATOM 1238 C CA . GLY A 1 159 ? 14.448 0.814 -16.129 1.00 79.50 159 GLY A CA 1
ATOM 1239 C C . GLY A 1 159 ? 15.026 -0.335 -15.295 1.00 79.50 159 GLY A C 1
ATOM 1240 O O . GLY A 1 159 ? 15.248 -1.447 -15.793 1.00 79.50 159 GLY A O 1
ATOM 1241 N N . ILE A 1 160 ? 15.274 -0.063 -14.020 1.00 82.25 160 ILE A N 1
ATOM 1242 C CA . ILE A 1 160 ? 15.873 -0.976 -13.049 1.00 82.2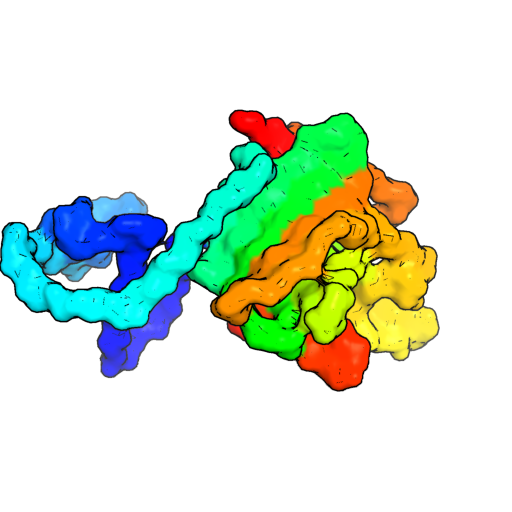5 160 ILE A CA 1
ATOM 1243 C C . ILE A 1 160 ? 14.845 -1.248 -11.955 1.00 82.25 160 ILE A C 1
ATOM 1245 O O . ILE A 1 160 ? 14.361 -0.330 -11.310 1.00 82.25 160 ILE A O 1
ATOM 1249 N N . ASP A 1 161 ? 14.566 -2.527 -11.698 1.00 85.31 161 ASP A N 1
ATOM 1250 C CA . ASP A 1 161 ? 13.795 -2.921 -10.517 1.00 85.31 161 ASP A CA 1
ATOM 1251 C C . ASP A 1 161 ? 14.612 -2.611 -9.253 1.00 85.31 161 ASP A C 1
ATOM 1253 O O . ASP A 1 161 ? 15.579 -3.310 -8.920 1.00 85.31 161 ASP A O 1
ATOM 1257 N N . ASN A 1 162 ? 14.248 -1.525 -8.572 1.00 85.19 162 ASN A N 1
ATOM 1258 C CA . ASN A 1 162 ? 14.984 -1.013 -7.420 1.00 85.19 162 ASN A CA 1
ATOM 1259 C C . ASN A 1 162 ? 14.565 -1.678 -6.105 1.00 85.19 162 ASN A C 1
ATOM 1261 O O . ASN A 1 162 ? 15.183 -1.442 -5.057 1.00 85.19 162 ASN A O 1
ATOM 1265 N N . ASN A 1 163 ? 13.556 -2.548 -6.155 1.00 93.69 163 ASN A N 1
ATOM 1266 C CA . ASN A 1 163 ? 13.063 -3.279 -5.007 1.00 93.69 163 ASN A CA 1
ATOM 1267 C C . ASN A 1 163 ? 13.873 -4.563 -4.796 1.00 93.69 163 ASN A C 1
ATOM 1269 O O . ASN A 1 163 ? 13.962 -5.459 -5.631 1.00 93.69 163 ASN A O 1
ATOM 1273 N N . GLN A 1 164 ? 14.472 -4.679 -3.614 1.00 95.00 164 GLN A N 1
ATOM 1274 C CA . GLN A 1 164 ? 15.194 -5.871 -3.188 1.00 95.00 164 GLN A CA 1
ATOM 1275 C C . GLN A 1 164 ? 14.362 -6.625 -2.162 1.00 95.00 164 GLN A C 1
ATOM 1277 O O . GLN A 1 164 ? 14.207 -6.180 -1.022 1.00 95.00 164 GLN A O 1
ATOM 1282 N N . MET A 1 165 ? 13.858 -7.791 -2.556 1.00 96.50 165 MET A N 1
ATOM 1283 C CA . MET A 1 165 ? 13.128 -8.685 -1.661 1.00 96.50 165 MET A CA 1
ATOM 1284 C C . MET A 1 165 ? 14.011 -9.080 -0.462 1.00 96.50 165 MET A C 1
ATOM 1286 O O . MET A 1 165 ? 15.156 -9.501 -0.639 1.00 96.50 165 MET A O 1
ATOM 1290 N N . HIS A 1 166 ? 13.479 -8.970 0.758 1.00 95.25 166 HIS A N 1
ATOM 1291 C CA . HIS A 1 166 ? 14.143 -9.383 1.992 1.00 95.25 166 HIS A CA 1
ATOM 1292 C C . HIS A 1 166 ? 13.559 -10.670 2.597 1.00 95.25 166 HIS A C 1
ATOM 1294 O O . HIS A 1 166 ? 14.271 -11.669 2.702 1.00 95.25 166 HIS A O 1
ATOM 1300 N N . THR A 1 167 ? 12.271 -10.684 2.954 1.00 97.00 167 THR A N 1
ATOM 1301 C CA . THR A 1 167 ? 11.563 -11.875 3.462 1.00 97.00 167 THR A CA 1
ATOM 1302 C C . THR A 1 167 ? 10.148 -11.964 2.899 1.00 97.00 167 THR A C 1
ATOM 1304 O O . THR A 1 167 ? 9.505 -10.944 2.661 1.00 97.00 167 THR A O 1
ATOM 1307 N N . ALA A 1 168 ? 9.649 -13.186 2.707 1.00 97.44 168 ALA A N 1
ATOM 1308 C CA . ALA A 1 168 ? 8.266 -13.424 2.322 1.00 97.44 168 ALA A CA 1
ATOM 1309 C C . ALA A 1 168 ? 7.747 -14.714 2.956 1.00 97.44 168 ALA A C 1
ATOM 1311 O O . ALA A 1 168 ? 8.309 -15.787 2.729 1.00 97.44 168 ALA A O 1
ATOM 1312 N N . THR A 1 169 ? 6.689 -14.606 3.751 1.00 96.31 169 THR A N 1
ATOM 1313 C CA . THR A 1 169 ? 6.025 -15.747 4.388 1.00 96.31 169 THR A CA 1
ATOM 1314 C C . THR A 1 169 ? 4.515 -15.606 4.271 1.00 96.31 169 THR A C 1
ATOM 1316 O O . THR A 1 169 ? 3.977 -14.498 4.264 1.00 96.31 169 THR A O 1
ATOM 1319 N N . ARG A 1 170 ? 3.824 -16.743 4.156 1.00 95.31 170 ARG A N 1
ATOM 1320 C CA . ARG A 1 170 ? 2.365 -16.810 4.209 1.00 95.31 170 ARG A CA 1
ATOM 1321 C C . ARG A 1 170 ? 1.951 -17.708 5.362 1.00 95.31 170 ARG A C 1
ATOM 1323 O O . ARG A 1 170 ? 2.308 -18.883 5.373 1.00 95.31 170 ARG A O 1
ATOM 1330 N N . GLU A 1 171 ? 1.197 -17.160 6.304 1.00 92.69 171 GLU A N 1
ATOM 1331 C CA . GLU A 1 171 ? 0.732 -17.861 7.504 1.00 92.69 171 GLU A CA 1
ATOM 1332 C C . GLU A 1 171 ? -0.747 -17.536 7.722 1.00 92.69 171 GLU A C 1
ATOM 1334 O O . GLU A 1 171 ? -1.141 -16.376 7.654 1.00 92.69 171 GLU A O 1
ATOM 1339 N N . ASP A 1 172 ? -1.583 -18.562 7.905 1.00 89.69 172 ASP A N 1
ATOM 1340 C CA . ASP A 1 172 ? -3.025 -18.426 8.174 1.00 89.69 172 ASP A CA 1
ATOM 1341 C C . ASP A 1 172 ? -3.787 -17.477 7.220 1.00 89.69 172 ASP A C 1
ATOM 1343 O O . ASP A 1 172 ? -4.721 -16.775 7.604 1.00 89.69 172 ASP A O 1
ATOM 1347 N N . GLY A 1 173 ? -3.402 -17.469 5.939 1.00 90.81 173 GLY A N 1
ATOM 1348 C CA . GLY A 1 173 ? -4.023 -16.623 4.912 1.00 90.81 173 GLY A CA 1
ATOM 1349 C C . GLY A 1 173 ? -3.518 -15.175 4.880 1.00 90.81 173 GLY A C 1
ATOM 1350 O O . GLY A 1 173 ? -4.071 -14.359 4.142 1.00 90.81 173 GLY A O 1
ATOM 1351 N N . ILE A 1 174 ? -2.468 -14.860 5.638 1.00 95.00 174 ILE A N 1
ATOM 1352 C CA . ILE A 1 174 ? -1.817 -13.551 5.673 1.00 95.00 174 ILE A CA 1
ATOM 1353 C C . ILE A 1 174 ? -0.466 -13.636 4.972 1.00 95.00 174 ILE A C 1
ATOM 1355 O O . ILE A 1 174 ? 0.357 -14.491 5.292 1.00 95.00 174 ILE A O 1
ATOM 1359 N N . ASN A 1 175 ? -0.231 -12.725 4.032 1.00 97.25 175 ASN A N 1
ATOM 1360 C CA . ASN A 1 175 ? 1.076 -12.509 3.424 1.00 97.25 175 ASN A CA 1
ATOM 1361 C C . ASN A 1 175 ? 1.865 -11.495 4.252 1.00 97.25 175 ASN A C 1
ATOM 1363 O O . ASN A 1 175 ? 1.365 -10.404 4.514 1.00 97.25 175 ASN A O 1
ATOM 1367 N N . TYR A 1 176 ? 3.109 -11.832 4.581 1.00 97.25 176 TYR A N 1
ATOM 1368 C CA . TYR A 1 176 ? 4.104 -10.946 5.176 1.00 97.25 176 TYR A CA 1
ATOM 1369 C C . TYR A 1 176 ? 5.244 -10.789 4.178 1.00 97.25 176 TYR A C 1
ATOM 1371 O O . TYR A 1 176 ? 6.006 -11.729 3.965 1.00 97.25 176 TYR A O 1
ATOM 1379 N N . ILE A 1 177 ? 5.359 -9.623 3.543 1.00 98.38 177 ILE A N 1
ATOM 1380 C CA . ILE A 1 177 ? 6.364 -9.373 2.504 1.00 98.38 177 ILE A CA 1
ATOM 1381 C C . ILE A 1 177 ? 7.195 -8.166 2.913 1.00 98.38 177 ILE A C 1
ATOM 1383 O O . ILE A 1 177 ? 6.673 -7.062 3.038 1.00 98.38 177 ILE A O 1
ATOM 1387 N N . THR A 1 178 ? 8.492 -8.372 3.116 1.00 98.31 178 THR A N 1
ATOM 1388 C CA . THR A 1 178 ? 9.446 -7.311 3.442 1.00 98.31 178 THR A CA 1
ATOM 1389 C C . THR A 1 178 ? 10.420 -7.141 2.290 1.00 98.31 178 THR A C 1
ATOM 1391 O O . THR A 1 178 ? 11.028 -8.110 1.839 1.00 98.31 178 THR A O 1
ATOM 1394 N N . TYR A 1 179 ? 10.606 -5.910 1.836 1.00 98.00 179 TYR A N 1
ATOM 1395 C CA . TYR A 1 179 ? 11.581 -5.546 0.814 1.00 98.00 179 TYR A CA 1
ATOM 1396 C C . TYR A 1 179 ? 12.250 -4.223 1.185 1.00 98.00 179 TYR A C 1
ATOM 1398 O O . TYR A 1 179 ? 11.825 -3.521 2.105 1.00 98.00 179 TYR A O 1
ATOM 1406 N N . ARG A 1 180 ? 13.334 -3.893 0.490 1.00 96.44 180 ARG A N 1
ATOM 1407 C CA . ARG A 1 180 ? 14.062 -2.637 0.677 1.00 96.44 180 ARG A CA 1
ATOM 1408 C C . ARG A 1 180 ? 14.376 -1.989 -0.661 1.00 96.44 180 ARG A C 1
ATOM 1410 O O . ARG A 1 180 ? 14.601 -2.697 -1.638 1.00 96.44 180 ARG A O 1
ATOM 1417 N N . ARG A 1 181 ? 14.482 -0.664 -0.673 1.00 93.94 181 ARG A N 1
ATOM 1418 C CA . ARG A 1 181 ? 14.980 0.115 -1.816 1.00 93.94 181 ARG A CA 1
ATOM 1419 C C . ARG A 1 181 ? 15.788 1.319 -1.345 1.00 93.94 181 ARG A C 1
ATOM 1421 O O . ARG A 1 181 ? 15.747 1.679 -0.165 1.00 93.94 181 ARG A O 1
ATOM 1428 N N . THR A 1 182 ? 16.539 1.940 -2.249 1.00 92.56 182 THR A N 1
ATOM 1429 C CA . THR A 1 182 ? 17.157 3.245 -1.980 1.00 92.56 182 THR A CA 1
ATOM 1430 C C . THR A 1 182 ? 16.098 4.348 -1.985 1.00 92.56 182 THR A C 1
ATOM 1432 O O . THR A 1 182 ? 15.105 4.260 -2.708 1.00 92.56 182 THR A O 1
ATOM 1435 N N . LEU A 1 183 ? 16.306 5.386 -1.168 1.00 88.81 183 LEU A N 1
ATOM 1436 C CA . LEU A 1 183 ? 15.395 6.539 -1.088 1.00 88.81 183 LEU A CA 1
ATOM 1437 C C . LEU A 1 183 ? 15.359 7.329 -2.397 1.00 88.81 183 LEU A C 1
ATOM 1439 O O . LEU A 1 183 ? 14.298 7.745 -2.859 1.00 88.81 183 LEU A O 1
ATOM 1443 N N . ILE A 1 184 ? 16.543 7.498 -2.986 1.00 84.38 184 ILE A N 1
ATOM 1444 C CA . ILE A 1 184 ? 16.761 8.145 -4.273 1.00 84.38 184 ILE A CA 1
ATOM 1445 C C . ILE A 1 184 ? 17.027 7.044 -5.293 1.00 84.38 184 ILE A C 1
ATOM 1447 O O . ILE A 1 184 ? 17.876 6.172 -5.078 1.00 84.38 184 ILE A O 1
ATOM 1451 N N . SER A 1 185 ? 16.297 7.102 -6.399 1.00 77.38 185 SER A N 1
ATOM 1452 C CA . SER A 1 185 ? 16.569 6.302 -7.586 1.00 77.38 185 SER A CA 1
ATOM 1453 C C . SER A 1 185 ? 17.385 7.114 -8.586 1.00 77.38 185 SER A C 1
ATOM 1455 O O . SER A 1 185 ? 17.308 8.343 -8.631 1.00 77.38 185 SER A O 1
ATOM 1457 N N . SER A 1 186 ? 18.180 6.426 -9.398 1.00 69.88 186 SER A N 1
ATOM 1458 C CA . SER A 1 186 ? 18.870 7.026 -10.540 1.00 69.88 186 SER A CA 1
ATOM 1459 C C . SER A 1 186 ? 17.956 7.269 -11.749 1.00 69.88 186 SER A C 1
ATOM 1461 O O . SER A 1 186 ? 18.420 7.825 -12.745 1.00 69.88 186 SER A O 1
ATOM 1463 N N . GLU A 1 187 ? 16.690 6.849 -11.693 1.00 71.12 187 GLU A N 1
ATOM 1464 C CA . GLU A 1 187 ? 15.773 6.841 -12.834 1.00 71.12 187 GLU A CA 1
ATOM 1465 C C . GLU A 1 187 ? 14.797 8.021 -12.812 1.00 71.12 187 GLU A C 1
ATOM 1467 O O . GLU A 1 187 ? 14.264 8.404 -11.776 1.00 71.12 187 GLU A O 1
ATOM 1472 N N . SER A 1 188 ? 14.530 8.610 -13.982 1.00 68.75 188 SER A N 1
ATOM 1473 C CA . SER A 1 188 ? 13.641 9.777 -14.100 1.00 68.75 188 SER A CA 1
ATOM 1474 C C . SER A 1 188 ? 12.159 9.464 -13.871 1.00 68.75 188 SER A C 1
ATOM 1476 O O . SER A 1 188 ? 11.358 10.391 -13.758 1.00 68.75 188 SER A O 1
ATOM 1478 N N . GLY A 1 189 ? 11.785 8.182 -13.921 1.00 69.44 189 GLY A N 1
ATOM 1479 C CA . GLY A 1 189 ? 10.413 7.713 -13.727 1.00 69.44 189 GLY A CA 1
ATOM 1480 C C . GLY A 1 189 ? 10.052 7.466 -12.264 1.00 69.44 189 GLY A C 1
ATOM 1481 O O . GLY A 1 189 ? 8.864 7.469 -11.939 1.00 69.44 189 GLY A O 1
ATOM 1482 N N . ASP A 1 190 ? 11.062 7.313 -11.413 1.00 76.94 190 ASP A N 1
ATOM 1483 C CA . ASP A 1 190 ? 10.901 6.916 -10.024 1.00 76.94 190 ASP A CA 1
ATOM 1484 C C . ASP A 1 190 ? 10.652 8.125 -9.144 1.00 76.94 190 ASP A C 1
ATOM 1486 O O . ASP A 1 190 ? 11.136 9.240 -9.379 1.00 76.94 190 ASP A O 1
ATOM 1490 N N . ARG A 1 191 ? 9.908 7.890 -8.071 1.00 83.12 191 ARG A N 1
ATOM 1491 C CA . ARG A 1 191 ? 9.634 8.916 -7.076 1.00 83.12 191 ARG A CA 1
ATOM 1492 C C . ARG A 1 191 ? 10.544 8.728 -5.878 1.00 83.12 191 ARG A C 1
ATOM 1494 O O . ARG A 1 191 ? 10.702 7.640 -5.337 1.00 83.12 191 ARG A O 1
ATOM 1501 N N . GLU A 1 192 ? 11.126 9.836 -5.442 1.00 88.25 192 GLU A N 1
ATOM 1502 C CA . GLU A 1 192 ? 11.982 9.864 -4.264 1.00 88.25 192 GLU A CA 1
ATOM 1503 C C . GLU A 1 192 ? 11.157 9.701 -2.980 1.00 88.25 192 GLU A C 1
ATOM 1505 O O . GLU A 1 192 ? 10.197 10.444 -2.737 1.00 88.25 192 GLU A O 1
ATOM 1510 N N . PHE A 1 193 ? 11.578 8.769 -2.126 1.00 88.44 193 PHE A N 1
ATOM 1511 C CA . PHE A 1 193 ? 11.063 8.625 -0.767 1.00 88.44 193 PHE A CA 1
ATOM 1512 C C . PHE A 1 193 ? 11.734 9.671 0.124 1.00 88.44 193 PHE A C 1
ATOM 1514 O O . PHE A 1 193 ? 12.830 9.465 0.640 1.00 88.44 193 PHE A O 1
ATOM 1521 N N . LYS A 1 194 ? 11.073 10.819 0.284 1.00 88.88 194 LYS A N 1
ATOM 1522 C CA . LYS A 1 194 ? 11.616 11.954 1.037 1.00 88.88 194 LYS A CA 1
ATOM 1523 C C . LYS A 1 194 ? 11.591 11.687 2.538 1.00 88.88 194 LYS A C 1
ATOM 1525 O O . LYS A 1 194 ? 10.545 11.348 3.088 1.00 88.88 194 LYS A O 1
ATOM 1530 N N . GLU A 1 195 ? 12.724 11.908 3.202 1.00 88.44 195 GLU A N 1
ATOM 1531 C CA . GLU A 1 195 ? 12.804 11.872 4.668 1.00 88.44 195 GLU A CA 1
ATOM 1532 C C . GLU A 1 195 ? 12.050 13.046 5.300 1.00 88.44 195 GLU A C 1
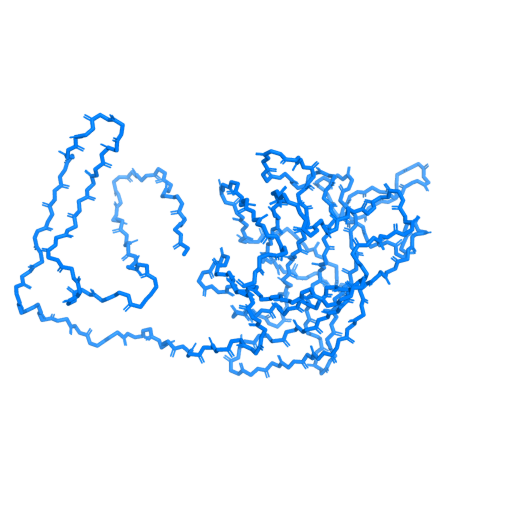ATOM 1534 O O . GLU A 1 195 ? 11.353 12.878 6.301 1.00 88.44 195 GLU A O 1
ATOM 1539 N N . GLU A 1 196 ? 12.159 14.226 4.688 1.00 88.12 196 GLU A N 1
ATOM 1540 C CA . GLU A 1 196 ? 11.545 15.455 5.174 1.00 88.12 196 GLU A CA 1
ATOM 1541 C C . GLU A 1 196 ? 10.307 15.846 4.364 1.00 88.12 196 GLU A C 1
ATOM 1543 O O . GLU A 1 196 ? 10.261 15.757 3.132 1.00 88.12 196 GLU A O 1
ATOM 1548 N N . GLY A 1 197 ? 9.310 16.361 5.082 1.00 88.19 197 GLY A N 1
ATOM 1549 C CA . GLY A 1 197 ? 8.056 16.823 4.512 1.00 88.19 197 GLY A CA 1
ATOM 1550 C C . GLY A 1 197 ? 7.048 15.707 4.256 1.00 88.19 197 GLY A C 1
ATOM 1551 O O . GLY A 1 197 ? 7.239 14.535 4.583 1.00 88.19 197 GLY A O 1
ATOM 1552 N N . SER A 1 198 ? 5.919 16.114 3.683 1.00 91.00 198 SER A N 1
ATOM 1553 C CA . SER A 1 198 ? 4.801 15.217 3.436 1.00 91.00 198 SER A CA 1
ATOM 1554 C C . SER A 1 198 ? 4.902 14.544 2.070 1.00 91.00 198 SER A C 1
ATOM 1556 O O . SER A 1 198 ? 5.127 15.203 1.053 1.00 91.00 198 SER A O 1
ATOM 1558 N N . SER A 1 199 ? 4.671 13.235 2.052 1.00 92.56 199 SER A N 1
ATOM 1559 C CA . SER A 1 199 ? 4.499 12.421 0.853 1.00 92.56 199 SER A CA 1
ATOM 1560 C C . SER A 1 199 ? 3.051 11.953 0.735 1.00 92.56 199 SER A C 1
ATOM 1562 O O . SER A 1 199 ? 2.406 11.629 1.734 1.00 92.56 199 SER A O 1
ATOM 1564 N N . GLN A 1 200 ? 2.533 11.903 -0.492 1.00 94.75 200 GLN A N 1
ATOM 1565 C CA . GLN A 1 200 ? 1.228 11.310 -0.780 1.00 94.75 200 GLN A CA 1
ATOM 1566 C C . GLN A 1 200 ? 1.412 9.847 -1.156 1.00 94.75 200 GLN A C 1
ATOM 1568 O O . GLN A 1 200 ? 2.161 9.531 -2.080 1.00 94.75 200 GLN A O 1
ATOM 1573 N N . LEU A 1 201 ? 0.707 8.964 -0.459 1.00 95.19 201 LEU A N 1
ATOM 1574 C CA . LEU A 1 201 ? 0.743 7.531 -0.709 1.00 95.19 201 LEU A CA 1
ATOM 1575 C C . LEU A 1 201 ? -0.362 7.092 -1.668 1.00 95.19 201 LEU A C 1
ATOM 1577 O O . LEU A 1 201 ? -1.437 7.699 -1.772 1.00 95.19 201 LEU A O 1
ATOM 1581 N N . ILE A 1 202 ? -0.098 5.968 -2.320 1.00 96.94 202 ILE A N 1
ATOM 1582 C CA . ILE A 1 202 ? -1.087 5.163 -3.021 1.00 96.94 202 ILE A CA 1
ATOM 1583 C C . ILE A 1 202 ? -0.869 3.687 -2.687 1.00 96.94 202 ILE A C 1
ATOM 1585 O O . ILE A 1 202 ? 0.251 3.244 -2.439 1.00 96.94 202 ILE A O 1
ATOM 1589 N N . TRP A 1 203 ? -1.956 2.927 -2.646 1.00 97.69 203 TRP A N 1
ATOM 1590 C CA . TRP A 1 203 ? -1.926 1.494 -2.389 1.00 97.69 203 TRP A CA 1
ATOM 1591 C C . TRP A 1 203 ? -3.130 0.823 -3.038 1.00 97.69 203 TRP A C 1
ATOM 1593 O O . TRP A 1 203 ? -4.101 1.495 -3.391 1.00 97.69 203 TRP A O 1
ATOM 1603 N N . ALA A 1 204 ? -3.078 -0.493 -3.196 1.00 98.06 204 ALA A N 1
ATOM 1604 C CA . ALA A 1 204 ? -4.223 -1.273 -3.644 1.00 98.06 204 ALA A CA 1
ATOM 1605 C C . ALA A 1 204 ? -4.095 -2.744 -3.236 1.00 98.06 204 ALA A C 1
ATOM 1607 O O . ALA A 1 204 ? -2.996 -3.230 -2.977 1.00 98.06 204 ALA A O 1
ATOM 1608 N N . ILE A 1 205 ? -5.222 -3.449 -3.235 1.00 98.50 205 ILE A N 1
ATOM 1609 C CA . ILE A 1 205 ? -5.293 -4.910 -3.235 1.00 98.50 205 ILE A CA 1
ATOM 1610 C C . ILE A 1 205 ? -6.038 -5.315 -4.501 1.00 98.50 205 ILE A C 1
ATOM 1612 O O . ILE A 1 205 ? -7.102 -4.767 -4.802 1.00 98.50 205 ILE A O 1
ATOM 1616 N N . GLY A 1 206 ? -5.498 -6.272 -5.240 1.00 97.88 206 GLY A N 1
ATOM 1617 C CA . GLY A 1 206 ? -6.134 -6.792 -6.442 1.00 97.88 206 GLY A CA 1
ATOM 1618 C C . GLY A 1 206 ? -5.666 -8.194 -6.758 1.00 97.88 206 GLY A C 1
ATOM 1619 O O . GLY A 1 206 ? -4.810 -8.740 -6.068 1.00 97.88 206 GLY A O 1
ATOM 1620 N N . ARG A 1 207 ? -6.228 -8.768 -7.816 1.00 97.62 207 ARG A N 1
ATOM 1621 C CA . ARG A 1 207 ? -5.839 -10.090 -8.305 1.00 97.62 207 ARG A CA 1
ATOM 1622 C C . ARG A 1 207 ? -4.753 -10.007 -9.362 1.00 97.62 207 ARG A C 1
ATOM 1624 O O . ARG A 1 207 ? -4.691 -9.059 -10.144 1.00 97.62 207 ARG A O 1
ATOM 1631 N N . LEU A 1 208 ? -3.910 -11.021 -9.381 1.00 97.19 208 LEU A N 1
ATOM 1632 C CA . LEU A 1 208 ? -2.951 -11.282 -10.435 1.00 97.19 208 LEU A CA 1
ATOM 1633 C C . LEU A 1 208 ? -3.645 -12.008 -11.587 1.00 97.19 208 LEU A C 1
ATOM 1635 O O . LEU A 1 208 ? -4.592 -12.774 -11.392 1.00 97.19 208 LEU A O 1
ATOM 1639 N N . ASP A 1 209 ? -3.175 -11.766 -12.805 1.00 95.00 209 ASP A N 1
ATOM 1640 C CA . ASP A 1 209 ? -3.558 -12.567 -13.956 1.00 95.00 209 ASP A CA 1
ATOM 1641 C C . ASP A 1 209 ? -2.710 -13.851 -14.064 1.00 95.00 209 ASP A C 1
ATOM 1643 O O . ASP A 1 209 ? -1.797 -14.113 -13.286 1.00 95.00 209 ASP A O 1
ATOM 1647 N N . HIS A 1 210 ? -2.998 -14.667 -15.077 1.00 93.25 210 HIS A N 1
ATOM 1648 C CA . HIS A 1 210 ? -2.275 -15.909 -15.374 1.00 93.25 210 HIS A CA 1
ATOM 1649 C C . HIS A 1 210 ? -0.766 -15.755 -15.669 1.00 93.25 210 HIS A C 1
ATOM 1651 O O . HIS A 1 210 ? -0.082 -16.766 -15.829 1.00 93.25 210 HIS A O 1
ATOM 1657 N N . LYS A 1 211 ? -0.252 -14.529 -15.813 1.00 92.06 211 LYS A N 1
ATOM 1658 C CA . LYS A 1 211 ? 1.169 -14.213 -16.012 1.00 92.06 211 LYS A CA 1
ATOM 1659 C C . LYS A 1 211 ? 1.794 -13.557 -14.782 1.00 92.06 211 LYS A C 1
ATOM 1661 O O . LYS A 1 211 ? 2.929 -13.096 -14.878 1.00 92.06 211 LYS A O 1
ATOM 1666 N N . ASN A 1 212 ? 1.080 -13.531 -13.659 1.00 94.06 212 ASN A N 1
ATOM 1667 C CA . ASN A 1 212 ? 1.450 -12.797 -12.455 1.00 94.06 212 ASN A CA 1
ATOM 1668 C C . ASN A 1 212 ? 1.600 -11.283 -12.699 1.00 94.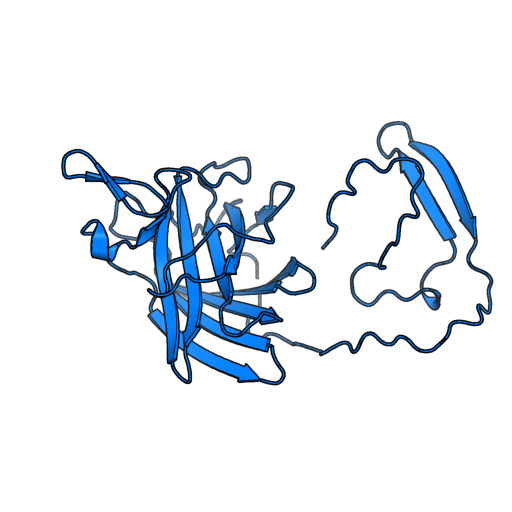06 212 ASN A C 1
ATOM 1670 O O . ASN A 1 212 ? 2.412 -10.622 -12.053 1.00 94.06 212 ASN A O 1
ATOM 1674 N N . GLU A 1 213 ? 0.804 -10.724 -13.616 1.00 95.12 213 GLU A N 1
ATOM 1675 C CA . GLU A 1 213 ? 0.689 -9.277 -13.811 1.00 95.12 213 GLU A CA 1
ATOM 1676 C C . GLU A 1 213 ? -0.541 -8.734 -13.060 1.00 95.12 213 GLU A C 1
ATOM 1678 O O . GLU A 1 213 ? -1.563 -9.425 -12.965 1.00 95.12 213 GLU A O 1
ATOM 1683 N N . PRO A 1 214 ? -0.491 -7.504 -12.516 1.00 96.56 214 PRO A N 1
ATOM 1684 C CA . PRO A 1 214 ? -1.605 -6.937 -11.764 1.00 96.56 214 PRO A CA 1
ATOM 1685 C C . PRO A 1 214 ? -2.822 -6.690 -12.668 1.00 96.56 214 PRO A C 1
ATOM 1687 O O . PRO A 1 214 ? -2.759 -5.936 -13.644 1.00 96.56 214 PRO A O 1
ATOM 1690 N N . ALA A 1 215 ? -3.960 -7.296 -12.320 1.00 95.31 215 ALA A N 1
ATOM 1691 C CA . ALA A 1 215 ? -5.254 -6.973 -12.910 1.00 95.31 215 ALA A CA 1
ATOM 1692 C C . ALA A 1 215 ? -5.870 -5.728 -12.239 1.00 95.31 215 ALA A C 1
ATOM 1694 O O . ALA A 1 215 ? -5.226 -5.013 -11.473 1.00 95.31 215 ALA A O 1
ATOM 1695 N N . PHE A 1 216 ? -7.139 -5.436 -12.541 1.00 95.12 216 PHE A N 1
ATOM 1696 C CA . PHE A 1 216 ? -7.846 -4.334 -11.889 1.00 95.12 216 PHE A CA 1
ATOM 1697 C C . PHE A 1 216 ? -7.967 -4.590 -10.378 1.00 95.12 216 PHE A C 1
ATOM 1699 O O . PHE A 1 216 ? -8.365 -5.677 -9.963 1.00 95.12 216 PHE A O 1
ATOM 1706 N N . HIS A 1 217 ? -7.643 -3.583 -9.566 1.00 96.00 217 HIS A N 1
ATOM 1707 C CA . HIS A 1 217 ? -7.689 -3.687 -8.111 1.00 96.00 217 HIS A CA 1
ATOM 1708 C C . HIS A 1 217 ? -9.125 -3.752 -7.571 1.00 96.00 217 HIS A C 1
ATOM 1710 O O . HIS A 1 217 ? -10.006 -2.998 -7.992 1.00 96.00 217 HIS A O 1
ATOM 1716 N N . ASP A 1 218 ? -9.340 -4.594 -6.569 1.00 94.25 218 ASP A N 1
ATOM 1717 C CA . ASP A 1 218 ? -10.631 -4.743 -5.900 1.00 94.25 218 ASP A CA 1
ATOM 1718 C C . ASP A 1 218 ? -10.783 -3.714 -4.759 1.00 94.25 218 ASP A C 1
ATOM 1720 O O . ASP A 1 218 ? -11.870 -3.175 -4.542 1.00 94.25 218 ASP A O 1
ATOM 1724 N N . ILE A 1 219 ? -9.682 -3.378 -4.069 1.00 94.88 219 ILE A N 1
ATOM 1725 C CA . ILE A 1 219 ? -9.652 -2.446 -2.928 1.00 94.88 219 ILE A CA 1
ATOM 1726 C C . ILE A 1 219 ? -8.564 -1.397 -3.148 1.00 94.88 219 ILE A C 1
ATOM 1728 O O . ILE A 1 219 ? -7.440 -1.719 -3.526 1.00 94.88 219 ILE A O 1
ATOM 1732 N N . TYR A 1 220 ? -8.897 -0.131 -2.913 1.00 93.88 220 TYR A N 1
ATOM 1733 C CA . TYR A 1 220 ? -8.016 1.013 -3.148 1.00 93.88 220 TYR A CA 1
ATOM 1734 C C . TYR A 1 220 ? -8.479 2.223 -2.313 1.00 93.88 220 TYR A C 1
ATOM 1736 O O . TYR A 1 220 ? -9.643 2.275 -1.897 1.00 93.88 220 TYR A O 1
ATOM 1744 N N . PRO A 1 221 ? -7.609 3.213 -2.043 1.00 91.12 221 PRO A N 1
ATOM 1745 C CA . PRO A 1 221 ? -7.951 4.362 -1.212 1.00 91.12 221 PRO A CA 1
ATOM 1746 C C . PRO A 1 221 ? -9.064 5.217 -1.831 1.00 91.12 221 PRO A C 1
ATOM 1748 O O . PRO A 1 221 ? -9.054 5.535 -3.020 1.00 91.12 221 PRO A O 1
ATOM 1751 N N . ARG A 1 222 ? -10.009 5.647 -0.986 1.00 84.94 222 ARG A N 1
ATOM 1752 C CA . ARG A 1 222 ? -11.102 6.572 -1.347 1.00 84.94 222 ARG A CA 1
ATOM 1753 C C . ARG A 1 222 ? -10.773 8.046 -1.095 1.00 84.94 222 ARG A C 1
ATOM 1755 O O . ARG A 1 222 ? -11.528 8.916 -1.515 1.00 84.94 222 ARG A O 1
ATOM 1762 N N . GLY A 1 223 ? -9.670 8.325 -0.408 1.00 85.75 223 GLY A N 1
ATOM 1763 C CA . GLY A 1 223 ? -9.211 9.668 -0.070 1.00 85.75 223 GLY A CA 1
ATOM 1764 C C . GLY A 1 223 ? -7.689 9.737 -0.022 1.00 85.75 223 GLY A C 1
ATOM 1765 O O . GLY A 1 223 ? -7.018 8.705 -0.054 1.00 85.75 223 GLY A O 1
ATOM 1766 N N . SER A 1 224 ? -7.161 10.958 0.037 1.00 89.12 224 SER A N 1
ATOM 1767 C CA . SER A 1 224 ? -5.720 11.205 0.083 1.00 89.12 224 SER A CA 1
ATOM 1768 C C . SER A 1 224 ? -5.097 10.689 1.376 1.00 89.12 224 SER A C 1
ATOM 1770 O O . SER A 1 224 ? -5.658 10.874 2.458 1.00 89.12 224 SER A O 1
ATOM 1772 N N . ILE A 1 225 ? -3.915 10.085 1.265 1.00 89.88 225 ILE A N 1
ATOM 1773 C CA . ILE A 1 225 ? -3.131 9.617 2.410 1.00 89.88 225 ILE A CA 1
ATOM 1774 C C . ILE A 1 225 ? -1.801 10.356 2.404 1.00 89.88 225 ILE A C 1
ATOM 1776 O O . ILE A 1 225 ? -0.907 10.060 1.617 1.00 89.88 225 ILE A O 1
ATOM 1780 N N . SER A 1 226 ? -1.701 11.323 3.305 1.00 91.69 226 SER A N 1
ATOM 1781 C CA . SER A 1 226 ? -0.521 12.148 3.524 1.00 91.69 226 SER A CA 1
ATOM 1782 C C . SER A 1 226 ? 0.291 11.572 4.681 1.00 91.69 226 SER A C 1
ATOM 1784 O O . SER A 1 226 ? -0.272 11.234 5.725 1.00 91.69 226 SER A O 1
ATOM 1786 N N . ILE A 1 227 ? 1.604 11.433 4.496 1.00 92.00 227 ILE A N 1
ATOM 1787 C CA . ILE A 1 227 ? 2.488 10.833 5.495 1.00 92.00 227 ILE A CA 1
ATOM 1788 C C . ILE A 1 227 ? 3.843 11.529 5.554 1.00 92.00 227 ILE A C 1
ATOM 1790 O O . ILE A 1 227 ? 4.367 11.969 4.535 1.00 92.00 227 ILE A O 1
ATOM 1794 N N . GLU A 1 228 ? 4.430 11.585 6.744 1.00 93.06 228 GLU A N 1
ATOM 1795 C CA . GLU A 1 228 ? 5.835 11.943 6.938 1.00 93.06 228 GLU A CA 1
ATOM 1796 C C . GLU A 1 228 ? 6.637 10.650 7.094 1.00 93.06 228 GLU A C 1
ATOM 1798 O O . GLU A 1 228 ? 6.500 9.943 8.095 1.00 93.06 228 GLU A O 1
ATOM 1803 N N . LEU A 1 229 ? 7.426 10.297 6.076 1.00 90.12 229 LEU A N 1
ATOM 1804 C CA . LEU A 1 229 ? 8.128 9.012 6.036 1.00 90.12 229 LEU A CA 1
ATOM 1805 C C . LEU A 1 229 ? 9.301 8.956 7.024 1.00 90.12 229 LEU A C 1
ATOM 1807 O O . LEU A 1 229 ? 9.539 7.898 7.603 1.00 90.12 229 LEU A O 1
ATOM 1811 N N . GLY A 1 230 ? 9.994 10.077 7.251 1.00 85.81 230 GLY A N 1
ATOM 1812 C CA . GLY A 1 230 ? 11.128 10.179 8.178 1.00 85.81 230 GLY A CA 1
ATOM 1813 C C . GLY A 1 230 ? 10.758 10.343 9.654 1.00 85.81 230 GLY A C 1
ATOM 1814 O O . GLY A 1 230 ? 11.645 10.569 10.480 1.00 85.81 230 GLY A O 1
ATOM 1815 N N . ARG A 1 231 ? 9.471 10.244 10.016 1.00 80.06 231 ARG A N 1
ATOM 1816 C CA . ARG A 1 231 ? 9.050 10.306 11.422 1.00 80.06 231 ARG A CA 1
ATOM 1817 C C . ARG A 1 231 ? 9.650 9.129 12.214 1.00 80.06 231 ARG A C 1
ATOM 1819 O O . ARG A 1 231 ? 9.794 8.025 11.681 1.00 80.06 231 ARG A O 1
ATOM 1826 N N . LYS A 1 232 ? 10.022 9.385 13.468 1.00 59.50 232 LYS A N 1
ATOM 1827 C CA . LYS A 1 232 ? 10.633 8.415 14.391 1.00 59.50 232 LYS A CA 1
ATOM 1828 C C . LYS A 1 232 ? 9.707 8.111 15.553 1.00 59.50 232 LYS A C 1
ATOM 1830 O O . LYS A 1 232 ? 9.063 9.071 16.033 1.00 59.50 232 LYS A O 1
#

InterPro domains:
  IPR005018 DOMON domain [PF03351] (72-206)
  IPR005018 DOMON domain [PS50836] (73-206)
  IPR005018 DOMON domain [SM00664] (99-206)
  IPR019545 DM13 domain [PF10517] (2-43)
  IPR019545 DM13 domain [PS51549] (1-46)
  IPR045266 Copper-dependent monooxygenases, DOMON domain [cd09631] (67-222)
  IPR052126 Spindle_Organization_and_Thrombomodulin [PTHR24036] (2-232)

pLDDT: mean 89.98, std 8.25, range [54.34, 98.69]